Protein AF-A0A967V8P0-F1 (afdb_monomer_lite)

Structure (mmCIF, N/CA/C/O backbone):
data_AF-A0A967V8P0-F1
#
_entry.id   AF-A0A967V8P0-F1
#
loop_
_atom_site.group_PDB
_atom_site.id
_atom_site.type_symbol
_atom_site.label_atom_id
_atom_site.label_alt_id
_atom_site.label_comp_id
_atom_site.label_asym_id
_atom_site.label_entity_id
_atom_site.label_seq_id
_atom_site.pdbx_PDB_ins_code
_atom_site.Cartn_x
_atom_site.Cartn_y
_atom_site.Cartn_z
_atom_site.occupancy
_atom_site.B_iso_or_equiv
_atom_site.auth_seq_id
_atom_site.auth_comp_id
_atom_site.auth_asym_id
_atom_site.auth_atom_id
_atom_site.pdbx_PDB_model_num
ATOM 1 N N . MET A 1 1 ? 15.935 15.261 0.847 1.00 48.81 1 MET A N 1
ATOM 2 C CA . MET A 1 1 ? 15.209 15.070 2.123 1.00 48.81 1 MET A CA 1
ATOM 3 C C . MET A 1 1 ? 13.738 14.941 1.788 1.00 48.81 1 MET A C 1
ATOM 5 O O . MET A 1 1 ? 13.290 15.674 0.919 1.00 48.81 1 MET A O 1
ATOM 9 N N . ILE A 1 2 ? 13.025 14.005 2.412 1.00 66.31 2 ILE A N 1
ATOM 10 C CA . ILE A 1 2 ? 11.579 13.845 2.217 1.00 66.31 2 ILE A CA 1
ATOM 11 C C . ILE A 1 2 ? 10.881 15.014 2.923 1.00 66.31 2 ILE A C 1
ATOM 13 O O . ILE A 1 2 ? 11.098 15.218 4.116 1.00 66.31 2 ILE A O 1
ATOM 17 N N . GLU A 1 3 ? 10.081 15.793 2.197 1.00 78.81 3 GLU A N 1
ATOM 18 C CA . GLU A 1 3 ? 9.314 16.898 2.779 1.00 78.81 3 GLU A CA 1
ATOM 19 C C . GLU A 1 3 ? 8.170 16.350 3.648 1.00 78.81 3 GLU A C 1
ATOM 21 O O . GLU A 1 3 ? 7.406 15.480 3.221 1.00 78.81 3 GLU A O 1
ATOM 26 N N . THR A 1 4 ? 8.046 16.868 4.871 1.00 83.88 4 THR A N 1
ATOM 27 C CA . THR A 1 4 ? 6.947 16.585 5.807 1.00 83.88 4 THR A CA 1
ATOM 28 C C . THR A 1 4 ? 6.175 17.870 6.116 1.00 83.88 4 THR A C 1
ATOM 30 O O . THR A 1 4 ? 6.594 18.970 5.765 1.00 83.88 4 THR A O 1
ATOM 33 N N . GLY A 1 5 ? 4.985 17.755 6.710 1.00 91.19 5 GLY A N 1
ATOM 34 C CA . GLY A 1 5 ? 4.121 18.903 7.019 1.00 91.19 5 GLY A CA 1
ATOM 35 C C . GLY A 1 5 ? 3.312 19.457 5.838 1.00 91.19 5 GLY A C 1
ATOM 36 O O . GLY A 1 5 ? 2.336 20.176 6.060 1.00 91.19 5 GLY A O 1
ATOM 37 N N . TYR A 1 6 ? 3.625 19.064 4.597 1.00 94.25 6 TYR A N 1
ATOM 38 C CA . TYR A 1 6 ? 2.864 19.437 3.394 1.00 94.25 6 TYR A CA 1
ATOM 39 C C . TYR A 1 6 ? 1.353 19.169 3.543 1.00 94.25 6 TYR A C 1
ATOM 41 O O . TYR A 1 6 ? 0.505 19.990 3.182 1.00 94.25 6 TYR A O 1
ATOM 49 N N . TYR A 1 7 ? 1.000 18.020 4.126 1.00 96.31 7 TYR A N 1
ATOM 50 C CA . TYR A 1 7 ? -0.387 17.579 4.260 1.00 96.31 7 TYR A CA 1
ATOM 51 C C . TYR A 1 7 ? -1.163 18.233 5.408 1.00 96.31 7 TYR A C 1
ATOM 53 O O . TYR A 1 7 ? -2.389 18.121 5.422 1.00 96.31 7 TYR A O 1
ATOM 61 N N . THR A 1 8 ? -0.513 18.969 6.315 1.00 95.69 8 THR A N 1
ATOM 62 C CA . THR A 1 8 ? -1.187 19.659 7.430 1.00 95.69 8 THR A CA 1
ATOM 63 C C . THR A 1 8 ? -2.242 20.640 6.920 1.00 95.69 8 THR A C 1
ATOM 65 O O . THR A 1 8 ? -3.368 20.666 7.409 1.00 95.69 8 THR A O 1
ATOM 68 N N . LYS A 1 9 ? -1.941 21.371 5.837 1.00 95.00 9 LYS A N 1
ATOM 69 C CA . LYS A 1 9 ? -2.898 22.287 5.186 1.00 95.00 9 LYS A CA 1
ATOM 70 C C . LYS A 1 9 ? -4.078 21.567 4.519 1.00 95.00 9 LYS A C 1
ATOM 72 O O . LYS A 1 9 ? -5.055 22.203 4.143 1.00 95.00 9 LYS A O 1
ATOM 77 N N . GLN A 1 10 ? -3.987 20.249 4.338 1.00 95.69 10 GLN A N 1
ATOM 78 C CA . GLN A 1 10 ? -5.013 19.409 3.715 1.00 95.69 10 GLN A CA 1
ATOM 79 C C . GLN A 1 10 ? -5.708 18.486 4.725 1.00 95.69 10 GLN A C 1
ATOM 81 O O . GLN A 1 10 ? -6.447 17.589 4.309 1.00 95.69 10 GLN A O 1
ATOM 86 N N . GLN A 1 11 ? -5.492 18.696 6.029 1.00 97.19 11 GLN A N 1
ATOM 87 C CA . GLN A 1 11 ? -5.971 17.813 7.091 1.00 97.19 11 GLN A CA 1
ATOM 88 C C . GLN A 1 11 ? -7.464 17.501 6.963 1.00 97.19 11 GLN A C 1
ATOM 90 O O . GLN A 1 11 ? -7.831 16.330 6.886 1.00 97.19 11 GLN A O 1
ATOM 95 N N . ASP A 1 12 ? -8.323 18.511 6.828 1.00 97.75 12 ASP A N 1
ATOM 96 C CA . ASP A 1 12 ? -9.777 18.310 6.749 1.00 97.75 12 ASP A CA 1
ATOM 97 C C . ASP A 1 12 ? -10.192 17.426 5.569 1.00 97.75 12 ASP A C 1
ATOM 99 O O . ASP A 1 12 ? -11.050 16.542 5.684 1.00 97.75 12 ASP A O 1
ATOM 103 N N . LYS A 1 13 ? -9.541 17.620 4.416 1.00 97.69 13 LYS A N 1
ATOM 104 C CA . LYS A 1 13 ? -9.777 16.819 3.211 1.00 97.69 13 LYS A CA 1
ATOM 105 C C . LYS A 1 13 ? -9.345 15.370 3.427 1.00 97.69 13 LYS A C 1
ATOM 107 O O . LYS A 1 13 ? -10.070 14.453 3.030 1.00 97.69 13 LYS A O 1
ATOM 112 N N . LEU A 1 14 ? -8.185 15.160 4.047 1.00 98.12 14 LEU A N 1
ATOM 113 C CA . LEU A 1 14 ? -7.660 13.830 4.346 1.00 98.12 14 LEU A CA 1
ATOM 114 C C . LEU A 1 14 ? -8.525 13.107 5.381 1.00 98.12 14 LEU A C 1
ATOM 116 O O . LEU A 1 14 ? -8.920 11.970 5.136 1.00 98.12 14 LEU A O 1
ATOM 120 N N . VAL A 1 15 ? -8.913 13.782 6.463 1.00 98.38 15 VAL A N 1
ATOM 121 C CA . VAL A 1 15 ? -9.826 13.267 7.494 1.00 98.38 15 VAL A CA 1
ATOM 122 C C . VAL A 1 15 ? -11.165 12.871 6.880 1.00 98.38 15 VAL A C 1
ATOM 124 O O . VAL A 1 15 ? -11.655 11.768 7.114 1.00 98.38 15 VAL A O 1
ATOM 127 N N . LYS A 1 16 ? -11.754 13.712 6.019 1.00 98.25 16 LYS A N 1
ATOM 128 C CA . LYS A 1 16 ? -13.009 13.381 5.326 1.00 98.25 16 LYS A CA 1
ATOM 129 C C . LYS A 1 16 ? -12.866 12.154 4.424 1.00 98.25 16 LYS A C 1
ATOM 131 O O . LYS A 1 16 ? -13.791 11.344 4.350 1.00 98.25 16 LYS A O 1
ATOM 136 N N . LYS A 1 17 ? -11.731 12.003 3.733 1.00 97.56 17 LYS A N 1
ATOM 137 C CA . LYS A 1 17 ? -11.447 10.810 2.921 1.00 97.56 17 LYS A CA 1
ATOM 138 C C . LYS A 1 17 ? -11.309 9.573 3.807 1.00 97.56 17 LYS A C 1
ATOM 140 O O . LYS A 1 17 ? -11.928 8.558 3.507 1.00 97.56 17 LYS A O 1
ATOM 145 N N . PHE A 1 18 ? -10.581 9.678 4.912 1.00 98.50 18 PHE A N 1
ATOM 146 C CA . PHE A 1 18 ? -10.369 8.560 5.819 1.00 98.50 18 PHE A CA 1
ATOM 147 C C . PHE A 1 18 ? -11.653 8.125 6.538 1.00 98.50 18 PHE A C 1
ATOM 149 O O . PHE A 1 18 ? -11.918 6.932 6.627 1.00 98.50 18 PHE A O 1
ATOM 156 N N . LYS A 1 19 ? -12.541 9.059 6.911 1.00 98.31 19 LYS A N 1
ATOM 157 C CA . LYS A 1 19 ? -13.897 8.735 7.402 1.00 98.31 19 LYS A CA 1
ATOM 158 C C . LYS A 1 19 ? -14.670 7.841 6.426 1.00 98.31 19 LYS A C 1
ATOM 160 O O . LYS A 1 19 ? -15.362 6.921 6.848 1.00 98.31 19 LYS A O 1
ATOM 165 N N . LYS A 1 20 ? -14.543 8.077 5.113 1.00 97.12 20 LYS A N 1
ATOM 166 C CA . LYS A 1 20 ? -15.160 7.208 4.095 1.00 97.12 20 LYS A CA 1
ATOM 167 C C . LYS A 1 20 ? -14.503 5.828 4.048 1.00 97.12 20 LYS A C 1
ATOM 169 O O . LYS A 1 20 ? -15.220 4.846 3.886 1.00 97.12 20 LYS A O 1
ATOM 174 N N . THR A 1 21 ? -13.180 5.751 4.200 1.00 96.25 21 THR A N 1
ATOM 175 C CA . THR A 1 21 ? -12.458 4.474 4.323 1.00 96.25 21 THR A CA 1
ATOM 176 C C . THR A 1 21 ? -12.961 3.688 5.534 1.00 96.25 21 THR A C 1
ATOM 178 O O . THR A 1 21 ? -13.391 2.552 5.371 1.00 96.25 21 THR A O 1
ATOM 181 N N . LEU A 1 22 ? -13.021 4.302 6.720 1.00 97.88 22 LEU A N 1
ATOM 182 C CA . LEU A 1 22 ? -13.518 3.651 7.938 1.00 97.88 22 LEU A CA 1
ATOM 183 C C . LEU A 1 22 ? -14.971 3.185 7.800 1.00 97.88 22 LEU A C 1
ATOM 185 O O . LEU A 1 22 ? -15.292 2.061 8.172 1.00 97.88 22 LEU A O 1
ATOM 189 N N . LYS A 1 23 ? -15.830 3.979 7.148 1.00 96.88 23 LYS A N 1
ATOM 190 C CA . LYS A 1 23 ? -17.206 3.561 6.843 1.00 96.88 23 LYS A CA 1
ATOM 191 C C . LYS A 1 23 ? -17.266 2.301 5.967 1.00 96.88 23 LYS A C 1
ATOM 193 O O . LYS A 1 23 ? -18.194 1.515 6.117 1.00 96.88 23 LYS A O 1
ATOM 198 N N . ARG A 1 24 ? -16.301 2.090 5.059 1.00 94.88 24 ARG A N 1
ATOM 199 C CA . ARG A 1 24 ? -16.194 0.831 4.291 1.00 94.88 24 ARG A CA 1
ATOM 200 C C . ARG A 1 24 ? -15.720 -0.329 5.164 1.00 94.88 24 ARG A C 1
ATOM 202 O O . ARG A 1 24 ? -16.199 -1.438 4.973 1.00 94.88 24 ARG A O 1
ATOM 209 N N . TYR A 1 25 ? -14.807 -0.073 6.099 1.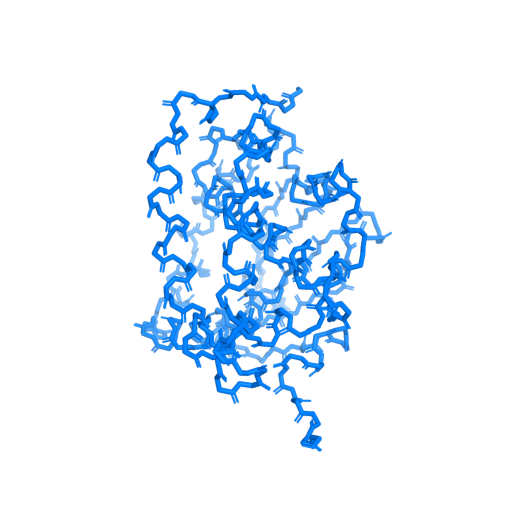00 95.62 25 TYR A N 1
ATOM 210 C CA . TYR A 1 25 ? -14.295 -1.072 7.043 1.00 95.62 25 TYR A CA 1
ATOM 211 C C . TYR A 1 25 ? -15.354 -1.558 8.032 1.00 95.62 25 TYR A C 1
ATOM 213 O O . TYR A 1 25 ? -15.364 -2.737 8.382 1.00 95.62 25 TYR A O 1
ATOM 221 N N . GLN A 1 26 ? -16.246 -0.665 8.458 1.00 95.62 26 GLN A N 1
ATOM 222 C CA . GLN A 1 26 ? -17.149 -0.907 9.576 1.00 95.62 26 GLN A CA 1
ATOM 223 C C . GLN A 1 26 ? -18.004 -2.178 9.436 1.00 95.62 26 GLN A C 1
ATOM 225 O O . GLN A 1 26 ? -17.950 -2.980 10.359 1.00 95.62 26 GLN A O 1
ATOM 230 N N . PRO A 1 27 ? -18.683 -2.472 8.307 1.00 95.88 27 PRO A N 1
ATOM 231 C CA . PRO A 1 27 ? -19.454 -3.712 8.181 1.00 95.88 27 PRO A CA 1
ATOM 232 C C . PRO A 1 27 ? -18.621 -4.988 8.368 1.00 95.88 27 PRO A C 1
ATOM 234 O O . PRO A 1 27 ? -19.095 -5.939 8.980 1.00 95.88 27 PRO A O 1
ATOM 237 N N . ARG A 1 28 ? -17.374 -5.015 7.876 1.00 94.50 28 ARG A N 1
ATOM 238 C CA . ARG A 1 28 ? -16.499 -6.194 8.003 1.00 94.50 28 ARG A CA 1
ATOM 239 C C . ARG A 1 28 ? -15.947 -6.344 9.415 1.00 94.50 28 ARG A C 1
ATOM 241 O O . ARG A 1 28 ? -15.937 -7.448 9.946 1.00 94.50 28 ARG A O 1
ATOM 248 N N . LEU A 1 29 ? -15.549 -5.234 10.036 1.00 96.19 29 LEU A N 1
ATOM 249 C CA . LEU A 1 29 ? -15.133 -5.230 11.437 1.00 96.19 29 LEU A CA 1
ATOM 250 C C . LEU A 1 29 ? -16.285 -5.647 12.359 1.00 96.19 29 LEU A C 1
ATOM 252 O O . LEU A 1 29 ? -16.072 -6.473 13.239 1.00 96.19 29 LEU A O 1
ATOM 256 N N . SER A 1 30 ? -17.498 -5.137 12.127 1.00 97.12 30 SER A N 1
ATOM 257 C CA . SER A 1 30 ? -18.682 -5.498 12.910 1.00 97.12 30 SER A CA 1
ATOM 258 C C . SER A 1 30 ? -19.029 -6.974 12.755 1.00 97.12 30 SER A C 1
ATOM 260 O O . SER A 1 30 ? -19.280 -7.642 13.752 1.00 97.12 30 SER A O 1
ATOM 262 N N . ALA A 1 31 ? -18.998 -7.500 11.527 1.00 95.69 31 ALA A N 1
ATOM 263 C CA . ALA A 1 31 ? -19.283 -8.909 11.271 1.00 95.69 31 ALA A CA 1
ATOM 264 C C . ALA A 1 31 ? -18.276 -9.849 11.954 1.00 95.69 31 ALA A C 1
ATOM 266 O O . ALA A 1 31 ? -18.660 -10.919 12.414 1.00 95.69 31 ALA A O 1
ATOM 267 N N . GLN A 1 32 ? -17.000 -9.459 12.026 1.00 95.00 32 GLN A N 1
ATOM 268 C CA . GLN A 1 32 ? -15.940 -10.318 12.554 1.00 95.00 32 GLN A CA 1
ATOM 269 C C . GLN A 1 32 ? -15.710 -10.162 14.066 1.00 95.00 32 GLN A C 1
ATOM 271 O O . GLN A 1 32 ? -15.333 -11.124 14.732 1.00 95.00 32 GLN A O 1
ATOM 276 N N . TYR A 1 33 ? -15.901 -8.961 14.614 1.00 95.94 33 TYR A N 1
ATOM 277 C CA . TYR A 1 33 ? -15.506 -8.627 15.988 1.00 95.94 33 TYR A CA 1
ATOM 278 C C . TYR A 1 33 ? -16.600 -7.917 16.804 1.00 95.94 33 TYR A C 1
ATOM 280 O O . TYR A 1 33 ? -16.371 -7.593 17.968 1.00 95.94 33 TYR A O 1
ATOM 288 N N . GLY A 1 34 ? -17.779 -7.683 16.225 1.00 97.56 34 GLY A N 1
ATOM 289 C CA . GLY A 1 34 ? -18.899 -6.996 16.868 1.00 97.56 34 GLY A CA 1
ATOM 290 C C . GLY A 1 34 ? -18.904 -5.477 16.660 1.00 97.56 34 GLY A C 1
ATOM 291 O O . GLY A 1 34 ? -17.878 -4.848 16.392 1.00 97.56 34 GLY A O 1
ATOM 292 N N . GLU A 1 35 ? -20.087 -4.874 16.786 1.00 97.81 35 GLU A N 1
ATOM 293 C CA . GLU A 1 35 ? -20.313 -3.449 16.497 1.00 97.81 35 GLU A CA 1
ATOM 294 C C . GLU A 1 35 ? -19.503 -2.521 17.408 1.00 97.81 35 GLU A C 1
ATOM 296 O O . GLU A 1 35 ? -18.808 -1.631 16.917 1.00 97.81 35 GLU A O 1
ATOM 301 N N . THR A 1 36 ? -19.505 -2.776 18.720 1.00 98.12 36 THR A N 1
ATOM 302 C CA . THR A 1 36 ? -18.751 -1.976 19.700 1.00 98.12 36 THR A CA 1
ATOM 303 C C . THR A 1 36 ? -17.254 -1.956 19.394 1.00 98.12 36 THR A C 1
ATOM 305 O O . THR A 1 36 ? -16.597 -0.916 19.497 1.00 98.12 36 THR A O 1
ATOM 308 N N . PHE A 1 37 ? -16.704 -3.102 18.981 1.00 98.00 37 PHE A N 1
ATOM 309 C CA . PHE A 1 37 ? -15.311 -3.194 18.561 1.00 98.00 37 PHE A CA 1
ATOM 310 C C . PHE A 1 37 ? -15.070 -2.350 17.304 1.00 98.00 37 PHE A C 1
ATOM 312 O O . PHE A 1 37 ? -14.155 -1.531 17.280 1.00 98.00 37 PHE A O 1
ATOM 319 N N . ALA A 1 38 ? -15.916 -2.483 16.279 1.00 98.19 38 ALA A N 1
ATOM 320 C CA . ALA A 1 38 ? -15.782 -1.734 15.029 1.00 98.19 38 ALA A CA 1
ATOM 321 C C . ALA A 1 38 ? -15.835 -0.205 15.222 1.00 98.19 38 ALA A C 1
ATOM 323 O O . ALA A 1 38 ? -15.067 0.532 14.591 1.00 98.19 38 ALA A O 1
ATOM 324 N N . GLU A 1 39 ? -16.705 0.280 16.108 1.00 98.12 39 GLU A N 1
ATOM 325 C CA . GLU A 1 39 ? -16.806 1.701 16.465 1.00 98.12 39 GLU A CA 1
ATOM 326 C C . GLU A 1 39 ? -15.563 2.201 17.204 1.00 98.12 39 GLU A C 1
ATOM 328 O O . GLU A 1 39 ? -15.032 3.275 16.894 1.00 98.12 39 GLU A O 1
ATOM 333 N N . THR A 1 40 ? -15.054 1.392 18.133 1.00 98.44 40 THR A N 1
ATOM 334 C CA . THR A 1 40 ? -13.842 1.704 18.895 1.00 98.44 40 THR A CA 1
ATOM 335 C C . THR A 1 40 ? -12.627 1.777 17.972 1.00 98.44 40 THR A C 1
ATOM 337 O O . THR A 1 40 ? -11.893 2.766 18.000 1.00 98.44 40 THR A O 1
ATOM 340 N N . ILE A 1 41 ? -12.458 0.800 17.072 1.00 98.56 41 ILE A N 1
ATOM 341 C CA . ILE A 1 41 ? -11.388 0.816 16.065 1.00 98.56 41 ILE A CA 1
ATOM 342 C C . ILE A 1 41 ? -11.498 2.038 15.156 1.00 98.56 41 ILE A C 1
ATOM 344 O O . ILE A 1 41 ? -10.487 2.673 14.867 1.00 98.56 41 ILE A O 1
ATOM 348 N N . SER A 1 42 ? -12.705 2.407 14.727 1.00 98.38 42 SER A N 1
ATOM 349 C CA . SER A 1 42 ? -12.902 3.586 13.877 1.00 98.38 42 SER A CA 1
ATOM 350 C C . SER A 1 42 ? -12.506 4.883 14.591 1.00 98.38 42 SER A C 1
ATOM 352 O O . SER A 1 42 ? -11.879 5.758 13.989 1.00 98.38 42 SER A O 1
ATOM 354 N N . THR A 1 43 ? -12.835 4.998 15.878 1.00 98.56 43 THR A N 1
ATOM 355 C CA . THR A 1 43 ? -12.496 6.162 16.708 1.00 98.56 43 THR A CA 1
ATOM 356 C C . THR A 1 43 ? -10.988 6.266 16.929 1.00 98.56 43 THR A C 1
ATOM 358 O O . THR A 1 43 ? -10.391 7.300 16.625 1.00 98.56 43 THR A O 1
ATOM 361 N N . ASP A 1 44 ? -10.356 5.178 17.371 1.00 98.69 44 ASP A N 1
ATOM 362 C CA . ASP A 1 44 ? -8.914 5.134 17.623 1.00 98.69 44 ASP A CA 1
ATOM 363 C C . ASP A 1 44 ? -8.107 5.353 16.338 1.00 98.69 44 ASP A C 1
ATOM 365 O O . ASP A 1 44 ? -7.162 6.144 16.315 1.00 98.69 44 ASP A O 1
ATOM 369 N N . ALA A 1 45 ? -8.504 4.716 15.233 1.00 98.75 45 ALA A N 1
ATOM 370 C CA . ALA A 1 45 ? -7.829 4.890 13.954 1.00 98.75 45 ALA A CA 1
ATOM 371 C C . ALA A 1 45 ? -7.915 6.346 13.479 1.00 98.75 45 ALA A C 1
ATOM 373 O O . ALA A 1 45 ? -6.939 6.876 12.953 1.00 98.75 45 ALA A O 1
ATOM 374 N N . MET A 1 46 ? -9.052 7.025 13.678 1.00 98.75 46 MET A N 1
ATOM 375 C CA . MET A 1 46 ? -9.188 8.445 13.338 1.00 98.75 46 MET A CA 1
ATOM 376 C C . MET A 1 46 ? -8.202 9.319 14.118 1.00 98.75 46 MET A C 1
ATOM 378 O O . MET A 1 46 ? -7.554 10.174 13.512 1.00 98.75 46 MET A O 1
ATOM 382 N N . ALA A 1 47 ? -8.059 9.088 15.426 1.00 98.62 47 ALA A N 1
ATOM 383 C CA . ALA A 1 47 ? -7.102 9.814 16.257 1.00 98.62 47 ALA A CA 1
ATOM 384 C C . ALA A 1 47 ? -5.662 9.596 15.764 1.00 98.62 47 ALA A C 1
ATOM 386 O O . ALA A 1 47 ? -4.968 10.564 15.447 1.00 98.62 47 ALA A O 1
ATOM 387 N N . TYR A 1 48 ? -5.258 8.336 15.560 1.00 98.69 48 TYR A N 1
ATOM 388 C CA . TYR A 1 48 ? -3.931 8.016 15.029 1.00 98.69 48 TYR A CA 1
ATOM 389 C C . TYR A 1 48 ? -3.680 8.623 13.648 1.00 98.69 48 TYR A C 1
ATOM 391 O O . TYR A 1 48 ? -2.577 9.086 13.365 1.00 98.69 48 TYR A O 1
ATOM 399 N N . PHE A 1 49 ? -4.684 8.651 12.771 1.00 98.75 49 PHE A N 1
ATOM 400 C CA . PHE A 1 49 ? -4.524 9.246 11.449 1.00 98.75 49 PHE A CA 1
ATOM 401 C C . PHE A 1 49 ? -4.285 10.756 11.523 1.00 98.75 49 PHE A C 1
ATOM 403 O O . PHE A 1 49 ? -3.418 11.260 10.813 1.00 98.75 49 PHE A O 1
ATOM 410 N N . ILE A 1 50 ? -4.994 11.474 12.400 1.00 98.56 50 ILE A N 1
ATOM 411 C CA . ILE A 1 50 ? -4.775 12.913 12.615 1.00 98.56 50 ILE A CA 1
ATOM 412 C C . ILE A 1 50 ? -3.347 13.172 13.108 1.00 98.56 50 ILE A C 1
ATOM 414 O O . ILE A 1 50 ? -2.666 14.045 12.573 1.00 98.56 50 ILE A O 1
ATOM 418 N N . GLU A 1 51 ? -2.858 12.370 14.055 1.00 98.00 51 GLU A N 1
ATOM 419 C CA . GLU A 1 51 ? -1.484 12.467 14.562 1.00 98.00 51 GLU A CA 1
ATOM 420 C C . GLU A 1 51 ? -0.418 12.177 13.498 1.00 98.00 51 GLU A C 1
ATOM 422 O O . GLU A 1 51 ? 0.694 12.702 13.582 1.00 98.00 51 GLU A O 1
ATOM 427 N N . LEU A 1 52 ? -0.730 11.326 12.515 1.00 98.06 52 LEU A N 1
ATOM 428 C CA . LEU A 1 52 ? 0.180 10.968 11.427 1.00 98.06 52 LEU A CA 1
ATOM 429 C C . LEU A 1 52 ? 0.316 12.077 10.384 1.00 98.06 52 LEU A C 1
ATOM 431 O O . LEU A 1 52 ? 1.401 12.220 9.827 1.00 98.06 52 LEU A O 1
ATOM 435 N N . ILE A 1 53 ? -0.741 12.858 10.114 1.00 98.19 53 ILE A N 1
ATOM 436 C CA . ILE A 1 53 ? -0.799 13.828 8.999 1.00 98.19 53 ILE A CA 1
ATOM 437 C C . ILE A 1 53 ? 0.446 14.727 8.891 1.00 98.19 53 ILE A C 1
ATOM 439 O O . ILE A 1 53 ? 0.989 14.820 7.786 1.00 98.19 53 ILE A O 1
ATOM 443 N N . PRO A 1 54 ? 0.957 15.342 9.978 1.00 96.94 54 PRO A N 1
ATOM 444 C CA . PRO A 1 54 ? 2.148 16.188 9.900 1.00 96.94 54 PRO A CA 1
ATOM 445 C C . PRO A 1 54 ? 3.420 15.440 9.474 1.00 96.94 54 PRO A C 1
ATOM 447 O O . PRO A 1 54 ? 4.333 16.054 8.928 1.00 96.94 54 PRO A O 1
ATOM 450 N N . ARG A 1 55 ? 3.489 14.124 9.704 1.00 96.50 55 ARG A N 1
ATOM 451 C CA . ARG A 1 55 ? 4.655 13.274 9.413 1.00 96.50 55 ARG A CA 1
ATOM 452 C C . ARG A 1 55 ? 4.540 12.497 8.104 1.00 96.50 55 ARG A C 1
ATOM 454 O O . ARG A 1 55 ? 5.501 11.836 7.728 1.00 96.50 55 ARG A O 1
ATOM 461 N N . ILE A 1 56 ? 3.406 12.570 7.400 1.00 97.38 56 ILE A N 1
ATOM 462 C CA . ILE A 1 56 ? 3.229 11.877 6.118 1.00 97.38 56 ILE A CA 1
ATOM 463 C C . ILE A 1 56 ? 4.228 12.440 5.084 1.00 97.38 56 ILE A C 1
ATOM 465 O O . ILE A 1 56 ? 4.161 13.635 4.779 1.00 97.38 56 ILE A O 1
ATOM 469 N N . PRO A 1 57 ? 5.091 11.592 4.493 1.00 95.94 57 PRO A N 1
ATOM 470 C CA . PRO A 1 57 ? 5.983 11.955 3.395 1.00 95.94 57 PRO A CA 1
ATOM 471 C C . PRO A 1 57 ? 5.262 12.531 2.182 1.00 95.94 57 PRO A C 1
ATOM 473 O O . PRO A 1 57 ? 4.290 11.950 1.688 1.00 95.94 57 PRO A O 1
ATOM 476 N N . TYR A 1 58 ? 5.779 13.627 1.638 1.00 94.81 58 TYR A N 1
ATOM 477 C CA . TYR A 1 58 ? 5.322 14.164 0.365 1.00 94.81 58 TYR A CA 1
ATOM 478 C C . TYR A 1 58 ? 6.261 13.799 -0.793 1.00 94.81 58 TYR A C 1
ATOM 480 O O . TYR A 1 58 ? 7.481 13.814 -0.656 1.00 94.81 58 TYR A O 1
ATOM 488 N N . TYR A 1 59 ? 5.647 13.480 -1.937 1.00 93.19 59 TYR A N 1
ATOM 489 C CA . TYR A 1 59 ? 6.311 13.186 -3.205 1.00 93.19 59 TYR A CA 1
ATOM 490 C C . TYR A 1 59 ? 5.654 14.013 -4.317 1.00 93.19 59 TYR A C 1
ATOM 492 O O . TYR A 1 59 ? 4.434 13.973 -4.527 1.00 93.19 59 TYR A O 1
ATOM 500 N N . GLU A 1 60 ? 6.464 14.746 -5.067 1.00 92.12 60 GLU A N 1
ATOM 501 C CA . GLU A 1 60 ? 6.043 15.482 -6.260 1.00 92.12 60 GLU A CA 1
ATOM 502 C C . GLU A 1 60 ? 5.672 14.524 -7.407 1.00 92.12 60 GLU A C 1
ATOM 504 O O . GLU A 1 60 ? 4.858 14.843 -8.289 1.00 92.12 60 GLU A O 1
ATOM 509 N N . THR A 1 61 ? 6.207 13.305 -7.391 1.00 93.19 61 THR A N 1
ATOM 510 C CA . THR A 1 61 ? 5.883 12.262 -8.358 1.00 93.19 61 THR A CA 1
ATOM 511 C C . THR A 1 61 ? 4.512 11.650 -8.058 1.00 93.19 61 THR A C 1
ATOM 513 O O . THR A 1 61 ? 4.259 11.049 -7.012 1.00 93.19 61 THR A O 1
ATOM 516 N N . ALA A 1 62 ? 3.593 11.794 -9.018 1.00 90.62 62 ALA A N 1
ATOM 517 C CA . ALA A 1 62 ? 2.167 11.549 -8.815 1.00 90.62 62 ALA A CA 1
ATOM 518 C C . ALA A 1 62 ? 1.802 10.111 -8.421 1.00 90.62 62 ALA A C 1
ATOM 520 O O . ALA A 1 62 ? 0.817 9.934 -7.707 1.00 90.62 62 ALA A O 1
ATOM 521 N N . ILE A 1 63 ? 2.574 9.108 -8.854 1.00 90.69 63 ILE A N 1
ATOM 522 C CA . ILE A 1 63 ? 2.294 7.697 -8.558 1.00 90.69 63 ILE A CA 1
ATOM 523 C C . ILE A 1 63 ? 2.558 7.336 -7.086 1.00 90.69 63 ILE A C 1
ATOM 525 O O . ILE A 1 63 ? 1.861 6.485 -6.542 1.00 90.69 63 ILE A O 1
ATOM 529 N N . TYR A 1 64 ? 3.481 8.024 -6.399 1.00 93.12 64 TYR A N 1
ATOM 530 C CA . TYR A 1 64 ? 3.838 7.701 -5.009 1.00 93.12 64 TYR A CA 1
ATOM 531 C C . TYR A 1 64 ? 2.919 8.352 -3.973 1.00 93.12 64 TYR A C 1
ATOM 533 O O . TYR A 1 64 ? 2.674 7.768 -2.918 1.00 93.12 64 TYR A O 1
ATOM 541 N N . ARG A 1 65 ? 2.333 9.522 -4.269 1.00 93.50 65 ARG A N 1
ATOM 542 C CA . ARG A 1 65 ? 1.370 10.185 -3.365 1.00 93.50 65 ARG A CA 1
ATOM 543 C C . ARG A 1 65 ? 0.213 9.285 -2.915 1.00 93.50 65 ARG A C 1
ATOM 545 O O . ARG A 1 65 ? -0.017 9.196 -1.709 1.00 93.50 65 ARG A O 1
ATOM 552 N N . PRO A 1 66 ? -0.548 8.629 -3.816 1.00 94.44 66 PRO A N 1
ATOM 553 C CA . PRO A 1 66 ? -1.637 7.757 -3.394 1.00 94.44 66 PRO A CA 1
ATOM 554 C C . PRO A 1 66 ? -1.137 6.540 -2.609 1.00 94.44 66 PRO A C 1
ATOM 556 O O . PRO A 1 66 ? -1.836 6.130 -1.686 1.00 94.44 66 PRO A O 1
ATOM 559 N N . ILE A 1 67 ? 0.058 6.014 -2.915 1.00 94.94 67 ILE A N 1
ATOM 560 C CA . ILE A 1 67 ? 0.676 4.903 -2.175 1.00 94.94 67 ILE A CA 1
ATOM 561 C C . ILE A 1 67 ? 0.924 5.327 -0.726 1.00 94.94 67 ILE A C 1
ATOM 563 O O . ILE A 1 67 ? 0.442 4.673 0.197 1.00 94.94 67 ILE A O 1
ATOM 567 N N . ILE A 1 68 ? 1.600 6.454 -0.504 1.00 96.44 68 ILE A N 1
ATOM 568 C CA . ILE A 1 68 ? 1.901 6.938 0.847 1.00 96.44 68 ILE A CA 1
ATOM 569 C C . ILE A 1 68 ? 0.627 7.287 1.624 1.00 96.44 68 ILE A C 1
ATOM 571 O O . ILE A 1 68 ? 0.480 6.880 2.774 1.00 96.44 68 ILE A O 1
ATOM 575 N N . LEU A 1 69 ? -0.333 7.978 1.002 1.00 97.06 69 LEU A N 1
ATOM 576 C CA . LEU A 1 69 ? -1.585 8.355 1.667 1.00 97.06 69 LEU A CA 1
ATOM 577 C C . LEU A 1 69 ? -2.457 7.151 2.036 1.00 97.06 69 LEU A C 1
ATOM 579 O O . LEU A 1 69 ? -3.139 7.187 3.060 1.00 97.06 69 LEU A O 1
ATOM 583 N N . LEU A 1 70 ? -2.469 6.105 1.207 1.00 96.50 70 LEU A N 1
ATOM 584 C CA . LEU A 1 70 ? -3.127 4.841 1.530 1.00 96.50 70 LEU A CA 1
ATOM 585 C C . LEU A 1 70 ? -2.442 4.173 2.725 1.00 96.50 70 LEU A C 1
ATOM 587 O O . LEU A 1 70 ? -3.111 3.785 3.678 1.00 96.50 70 LEU A O 1
ATOM 591 N N . ASN A 1 71 ? -1.113 4.074 2.697 1.00 97.50 71 ASN A N 1
ATOM 592 C CA . ASN A 1 71 ? -0.370 3.418 3.765 1.00 97.50 71 ASN A CA 1
ATOM 593 C C . ASN A 1 71 ? -0.458 4.204 5.085 1.00 97.50 71 ASN A C 1
ATOM 595 O O . ASN A 1 71 ? -0.580 3.583 6.128 1.00 97.50 71 ASN A O 1
ATOM 599 N N . ALA A 1 72 ? -0.538 5.539 5.072 1.00 98.12 72 ALA A N 1
ATOM 600 C CA . ALA A 1 72 ? -0.815 6.329 6.279 1.00 98.12 72 ALA A CA 1
ATOM 601 C C . ALA A 1 72 ? -2.164 5.963 6.934 1.00 98.12 72 ALA A C 1
ATOM 603 O O . ALA A 1 72 ? -2.263 5.869 8.157 1.00 98.12 72 ALA A O 1
ATOM 604 N N . GLN A 1 73 ? -3.201 5.706 6.128 1.00 98.19 73 GLN A N 1
ATOM 605 C CA . GLN A 1 73 ? -4.497 5.228 6.630 1.00 98.19 73 GLN A CA 1
ATOM 606 C C . GLN A 1 73 ? -4.382 3.815 7.208 1.00 98.19 73 GLN A C 1
ATOM 608 O O . GLN A 1 73 ? -4.926 3.541 8.275 1.00 98.19 73 GLN A O 1
ATOM 613 N N . LEU A 1 74 ? -3.649 2.928 6.531 1.00 97.81 74 LEU A N 1
ATOM 614 C CA . LEU A 1 74 ? -3.423 1.566 7.009 1.00 97.81 74 LEU A CA 1
ATOM 615 C C . LEU A 1 74 ? -2.610 1.531 8.301 1.00 97.81 74 LEU A C 1
ATOM 617 O O . LEU A 1 74 ? -2.982 0.798 9.207 1.00 97.81 74 LEU A O 1
ATOM 621 N N . ILE A 1 75 ? -1.576 2.363 8.445 1.00 98.44 75 ILE A N 1
ATOM 622 C CA . ILE A 1 75 ? -0.823 2.505 9.699 1.00 98.44 75 ILE A CA 1
ATOM 623 C C . ILE A 1 75 ? -1.772 2.879 10.842 1.00 98.44 75 ILE A C 1
ATOM 625 O O . ILE A 1 75 ? -1.707 2.271 11.907 1.00 98.44 75 ILE A O 1
ATOM 629 N N . ALA A 1 76 ? -2.683 3.831 10.624 1.00 98.69 76 ALA A N 1
ATOM 630 C CA . ALA A 1 76 ? -3.651 4.238 11.639 1.00 98.69 76 ALA A CA 1
ATOM 631 C C . ALA A 1 76 ? -4.603 3.096 12.043 1.00 98.69 76 ALA A C 1
ATOM 633 O O . ALA A 1 76 ? -4.838 2.877 13.232 1.00 98.69 76 ALA A O 1
ATOM 634 N N . ILE A 1 77 ? -5.104 2.331 11.065 1.00 98.50 77 ILE A N 1
ATOM 635 C CA . ILE A 1 77 ? -5.963 1.162 11.313 1.00 98.50 77 ILE A CA 1
ATOM 636 C C . ILE A 1 77 ? -5.187 0.062 12.044 1.00 98.50 77 ILE A C 1
ATOM 638 O O . ILE A 1 77 ? -5.704 -0.506 13.000 1.00 98.50 77 ILE A O 1
ATOM 642 N N . VAL A 1 78 ? -3.942 -0.216 11.647 1.00 98.19 78 VAL A N 1
ATOM 643 C CA . VAL A 1 78 ? -3.086 -1.201 12.320 1.00 98.19 78 VAL A CA 1
ATOM 644 C C . VAL A 1 78 ? -2.801 -0.785 13.760 1.00 98.19 78 VAL A C 1
ATOM 646 O O . VAL A 1 78 ? -2.947 -1.613 14.653 1.00 98.19 78 VAL A O 1
ATOM 649 N N . LYS A 1 79 ? -2.450 0.481 14.019 1.00 98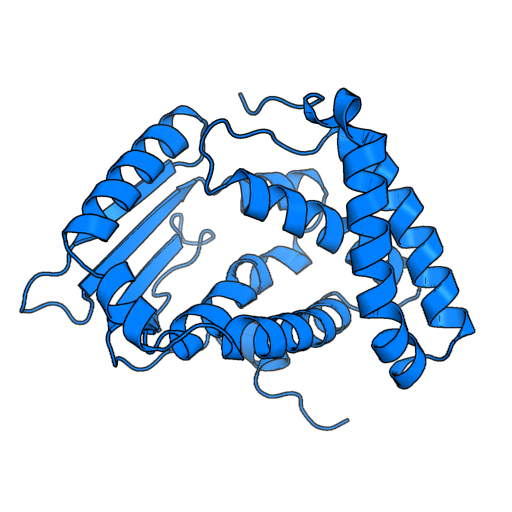.50 79 LYS A N 1
ATOM 650 C CA . LYS A 1 79 ? -2.230 0.980 15.388 1.00 98.50 79 LYS A CA 1
ATOM 651 C C . LYS A 1 79 ? -3.483 0.802 16.255 1.00 98.50 79 LYS A C 1
ATOM 653 O O . LYS A 1 79 ? -3.375 0.293 17.368 1.00 98.50 79 LYS A O 1
ATOM 658 N N . ALA A 1 80 ? -4.664 1.128 15.725 1.00 98.56 80 ALA A N 1
ATOM 659 C CA . ALA A 1 80 ? -5.932 0.905 16.418 1.00 98.56 80 ALA A CA 1
ATOM 660 C C . ALA A 1 80 ? -6.191 -0.585 16.688 1.00 98.56 80 ALA A C 1
ATOM 662 O O . ALA A 1 80 ? -6.443 -0.975 17.819 1.00 98.56 80 ALA A O 1
ATOM 663 N N . MET A 1 81 ? -6.065 -1.441 15.677 1.00 98.25 81 MET A N 1
ATOM 664 C CA . MET A 1 81 ? -6.299 -2.882 15.805 1.00 98.25 81 MET A CA 1
ATOM 665 C C . MET A 1 81 ? -5.333 -3.538 16.806 1.00 98.25 81 MET A C 1
ATOM 667 O O . MET A 1 81 ? -5.770 -4.292 17.677 1.00 98.25 81 MET A O 1
ATOM 671 N N . LYS A 1 82 ? -4.043 -3.181 16.769 1.00 97.94 82 LYS A N 1
ATOM 672 C CA . LYS A 1 82 ? -3.029 -3.673 17.718 1.00 97.94 82 LYS A CA 1
ATOM 673 C C . LYS A 1 82 ? -3.299 -3.238 19.155 1.00 97.94 82 LYS A C 1
ATOM 675 O O . LYS A 1 82 ? -3.125 -4.046 20.064 1.00 97.94 82 LYS A O 1
ATOM 680 N N . LYS A 1 83 ? -3.770 -2.003 19.370 1.00 98.19 83 LYS A N 1
ATOM 681 C CA . LYS A 1 83 ? -4.177 -1.514 20.700 1.00 98.19 83 LYS A CA 1
ATOM 682 C C . LYS A 1 83 ? -5.242 -2.412 21.346 1.00 98.19 83 LYS A C 1
ATOM 684 O O . LYS A 1 83 ? -5.260 -2.536 22.565 1.00 98.19 83 LYS A O 1
ATOM 689 N N . HIS A 1 84 ? -6.069 -3.082 20.540 1.00 97.88 84 HIS A N 1
ATOM 690 C CA . HIS A 1 84 ? -7.124 -3.997 20.995 1.00 97.88 84 HIS A CA 1
ATOM 691 C C . HIS A 1 84 ? -6.800 -5.478 20.744 1.00 97.88 84 HIS A C 1
ATOM 693 O O . HIS A 1 84 ? -7.696 -6.301 20.553 1.00 97.88 84 HIS A O 1
ATOM 699 N N . GLY A 1 85 ? -5.510 -5.828 20.735 1.00 97.31 85 GLY A N 1
ATOM 700 C CA . GLY A 1 85 ? -5.046 -7.218 20.724 1.00 97.31 85 GLY A CA 1
ATOM 701 C C . GLY A 1 85 ? -5.172 -7.940 19.381 1.00 97.31 85 GLY A C 1
ATOM 702 O O . GLY A 1 85 ? -5.097 -9.167 19.351 1.00 97.31 85 GLY A O 1
ATOM 703 N N . LYS A 1 86 ? -5.377 -7.215 18.275 1.00 97.06 86 LYS A N 1
ATOM 704 C CA . LYS A 1 86 ? -5.370 -7.786 16.918 1.00 97.06 86 LYS A CA 1
ATOM 705 C C . LYS A 1 86 ? -3.998 -7.686 16.273 1.00 97.06 86 LYS A C 1
ATOM 707 O O . LYS A 1 86 ? -3.146 -6.901 16.692 1.00 97.06 86 LYS A O 1
ATOM 712 N N . THR A 1 87 ? -3.788 -8.486 15.239 1.00 95.31 87 THR A N 1
ATOM 713 C CA . THR A 1 87 ? -2.509 -8.547 14.534 1.00 95.31 87 THR A CA 1
ATOM 714 C C . THR A 1 87 ? -2.507 -7.662 13.291 1.00 95.31 87 THR A C 1
ATOM 716 O O . THR A 1 87 ? -3.525 -7.102 12.877 1.00 95.31 87 THR A O 1
ATOM 719 N N . VAL A 1 88 ? -1.335 -7.518 12.677 1.00 95.00 88 VAL A N 1
ATOM 720 C CA . VAL A 1 88 ? -1.202 -6.830 11.390 1.00 95.00 88 VAL A CA 1
ATOM 721 C C . VAL A 1 88 ? -1.914 -7.628 10.292 1.00 95.00 88 VAL A C 1
ATOM 723 O O . VAL A 1 88 ? -2.610 -7.058 9.454 1.00 95.00 88 VAL A O 1
ATOM 726 N N . GLU A 1 89 ? -1.809 -8.953 10.351 1.00 94.06 89 GLU A N 1
ATOM 727 C CA . GLU A 1 89 ? -2.455 -9.927 9.474 1.00 94.06 89 GLU A CA 1
ATOM 728 C C . GLU A 1 89 ? -3.971 -9.723 9.410 1.00 94.06 89 GLU A C 1
ATOM 730 O O . GLU A 1 89 ? -4.542 -9.735 8.318 1.00 94.06 89 GLU A O 1
ATOM 735 N N . ASP A 1 90 ? -4.617 -9.490 10.557 1.00 94.06 90 ASP A N 1
ATOM 736 C CA . ASP A 1 90 ? -6.058 -9.227 10.628 1.00 94.06 90 ASP A CA 1
ATOM 737 C C . ASP A 1 90 ? -6.449 -8.017 9.766 1.00 94.06 90 ASP A C 1
ATOM 739 O O . ASP A 1 90 ? -7.428 -8.056 9.017 1.00 94.06 90 ASP A O 1
ATOM 743 N N . VAL A 1 91 ? -5.642 -6.952 9.799 1.00 95.12 91 VAL A N 1
ATOM 744 C CA . VAL A 1 91 ? -5.889 -5.742 9.002 1.00 95.12 91 VAL A CA 1
ATOM 745 C C . VAL A 1 91 ? -5.721 -6.007 7.514 1.00 95.12 91 VAL A C 1
ATOM 747 O O . VAL A 1 91 ? -6.553 -5.569 6.713 1.00 95.12 91 VAL A O 1
ATOM 750 N N . PHE A 1 92 ? -4.665 -6.720 7.125 1.00 94.44 92 PHE A N 1
ATOM 751 C CA . PHE A 1 92 ? -4.398 -6.982 5.713 1.00 94.44 92 PHE A CA 1
ATOM 752 C C . PHE A 1 92 ? -5.352 -7.986 5.088 1.00 94.44 92 PHE A C 1
ATOM 754 O O . PHE A 1 92 ? -5.646 -7.841 3.905 1.00 94.44 92 PHE A O 1
ATOM 761 N N . ARG A 1 93 ? -5.900 -8.937 5.851 1.00 92.31 93 ARG A N 1
ATOM 762 C CA . ARG A 1 93 ? -6.997 -9.794 5.374 1.00 92.31 93 ARG A CA 1
ATOM 763 C C . ARG A 1 93 ? -8.210 -8.951 4.986 1.00 92.31 93 ARG A C 1
ATOM 765 O O . ARG A 1 93 ? -8.659 -9.007 3.842 1.00 92.31 93 ARG A O 1
ATOM 772 N N . ILE A 1 94 ? -8.650 -8.070 5.886 1.00 93.44 94 ILE A N 1
ATOM 773 C CA . ILE A 1 94 ? -9.772 -7.157 5.622 1.00 93.44 94 ILE A CA 1
ATOM 774 C C . ILE A 1 94 ? -9.459 -6.229 4.436 1.00 93.44 94 ILE A C 1
ATOM 776 O O . ILE A 1 94 ? -10.308 -6.018 3.566 1.00 93.44 94 ILE A O 1
ATOM 780 N N . GLN A 1 95 ? -8.245 -5.671 4.373 1.00 94.62 95 GLN A N 1
ATOM 781 C CA . GLN A 1 95 ? -7.848 -4.766 3.292 1.00 94.62 95 GLN A CA 1
ATOM 782 C C . GLN A 1 95 ? -7.758 -5.480 1.937 1.00 94.62 95 GLN A C 1
ATOM 784 O O . GLN A 1 95 ? -8.178 -4.925 0.916 1.00 94.62 95 GLN A O 1
ATOM 789 N N . ALA A 1 96 ? -7.237 -6.704 1.910 1.00 93.38 96 ALA A N 1
ATOM 790 C CA . ALA A 1 96 ? -7.125 -7.495 0.695 1.00 93.38 96 ALA A CA 1
ATOM 791 C C . ALA A 1 96 ? -8.492 -7.777 0.084 1.00 93.38 96 ALA A C 1
ATOM 793 O O . ALA A 1 96 ? -8.642 -7.677 -1.128 1.00 93.38 96 ALA A O 1
ATOM 794 N N . ASP A 1 97 ? -9.514 -8.024 0.898 1.00 91.06 97 ASP A N 1
ATOM 795 C CA . ASP A 1 97 ? -10.868 -8.221 0.391 1.00 91.06 97 ASP A CA 1
ATOM 796 C C . ASP A 1 97 ? -11.441 -6.949 -0.252 1.00 91.06 97 ASP A C 1
ATOM 798 O O . ASP A 1 97 ? -12.191 -7.028 -1.223 1.00 91.06 97 ASP A O 1
ATOM 802 N N . PHE A 1 98 ? -11.073 -5.749 0.222 1.00 92.75 98 PHE A N 1
ATOM 803 C CA . PHE A 1 98 ? -11.487 -4.504 -0.447 1.00 92.75 98 PHE A CA 1
ATOM 804 C C . PHE A 1 98 ? -10.766 -4.343 -1.784 1.00 92.75 98 PHE A C 1
ATOM 806 O O . PHE A 1 98 ? -11.374 -3.931 -2.768 1.00 92.75 98 PHE A O 1
ATOM 813 N N . PHE A 1 99 ? -9.483 -4.697 -1.839 1.00 93.62 99 PHE A N 1
ATOM 814 C CA . PHE A 1 99 ? -8.702 -4.629 -3.072 1.00 93.62 99 PHE A CA 1
ATOM 815 C C . PHE A 1 99 ? -9.129 -5.675 -4.090 1.00 93.62 99 PHE A C 1
ATOM 817 O O . PHE A 1 99 ? -9.232 -5.348 -5.266 1.00 93.62 99 PHE A O 1
ATOM 824 N N . LYS A 1 100 ? -9.478 -6.893 -3.666 1.00 92.38 100 LYS A N 1
ATOM 825 C CA . LYS A 1 100 ? -10.068 -7.909 -4.547 1.00 92.38 100 LYS A CA 1
ATOM 826 C C . LYS A 1 100 ? -11.359 -7.379 -5.178 1.00 92.38 100 LYS A C 1
ATOM 828 O O . LYS A 1 100 ? -11.526 -7.481 -6.388 1.00 92.38 100 LYS A O 1
ATOM 833 N N . GLU A 1 101 ? -12.252 -6.771 -4.397 1.00 92.44 101 GLU A N 1
ATOM 834 C CA . GLU A 1 101 ? -13.485 -6.160 -4.918 1.00 92.44 101 GLU A CA 1
ATOM 835 C C . GLU A 1 101 ? -13.227 -4.981 -5.865 1.00 92.44 101 GLU A C 1
ATOM 837 O O . GLU A 1 101 ? -13.879 -4.865 -6.904 1.00 92.44 101 GLU A O 1
ATOM 842 N N . ASP A 1 102 ? -12.299 -4.092 -5.511 1.00 93.44 102 ASP A N 1
ATOM 843 C CA . ASP A 1 102 ? -12.026 -2.888 -6.293 1.00 93.44 102 ASP A CA 1
ATOM 844 C C . ASP A 1 102 ? -11.265 -3.206 -7.585 1.00 93.44 102 ASP A C 1
ATOM 846 O O . ASP A 1 102 ? -11.616 -2.684 -8.644 1.00 93.44 102 ASP A O 1
ATOM 850 N N . TYR A 1 103 ? -10.290 -4.114 -7.542 1.00 94.62 103 TYR A N 1
ATOM 851 C CA . TYR A 1 103 ? -9.482 -4.479 -8.704 1.00 94.62 103 TYR A CA 1
ATOM 852 C C . TYR A 1 103 ? -10.183 -5.428 -9.670 1.00 94.62 103 TYR A C 1
ATOM 854 O O . TYR A 1 103 ? -9.905 -5.357 -10.863 1.00 94.62 103 TYR A O 1
ATOM 862 N N . ARG A 1 104 ? -11.175 -6.215 -9.230 1.00 92.75 104 ARG A N 1
ATOM 863 C CA . ARG A 1 104 ? -12.054 -6.978 -10.144 1.00 92.75 104 ARG A CA 1
ATOM 864 C C . ARG A 1 104 ? -12.781 -6.100 -11.167 1.00 92.75 104 ARG A C 1
ATOM 866 O O . ARG A 1 104 ? -13.224 -6.602 -12.193 1.00 92.75 104 ARG A O 1
ATOM 873 N N . LYS A 1 105 ? -12.912 -4.799 -10.895 1.00 94.19 105 LYS A N 1
ATOM 874 C CA . LYS A 1 105 ? -13.534 -3.825 -11.803 1.00 94.19 105 LYS A CA 1
ATOM 875 C C . LYS A 1 105 ? -12.572 -3.349 -12.898 1.00 94.19 105 LYS A C 1
ATOM 877 O O . LYS A 1 105 ? -13.011 -2.678 -13.829 1.00 94.19 105 LYS A O 1
ATOM 882 N N . ILE A 1 106 ? -11.275 -3.651 -12.792 1.00 92.25 106 ILE A N 1
ATOM 883 C CA . ILE A 1 106 ? -10.272 -3.267 -13.787 1.00 92.25 106 ILE A CA 1
ATOM 884 C C . ILE A 1 106 ? -10.335 -4.257 -14.959 1.00 92.25 106 ILE A C 1
ATOM 886 O O . ILE A 1 106 ? -10.168 -5.458 -14.752 1.00 92.25 106 ILE A O 1
ATOM 890 N N . PRO A 1 107 ? -10.532 -3.794 -16.206 1.00 92.38 107 PRO A N 1
ATOM 891 C CA . PRO A 1 107 ? -10.530 -4.684 -17.360 1.00 92.38 107 PRO A CA 1
ATOM 892 C C . PRO A 1 107 ? -9.159 -5.336 -17.576 1.00 92.38 107 PRO A C 1
ATOM 894 O O . PRO A 1 107 ? -8.148 -4.644 -17.684 1.00 92.38 107 PRO A O 1
ATOM 897 N N . GLY A 1 108 ? -9.119 -6.656 -17.775 1.00 90.12 108 GLY A N 1
ATOM 898 C CA . GLY A 1 108 ? -7.871 -7.400 -18.003 1.00 90.12 108 GLY A CA 1
ATOM 899 C C . GLY A 1 108 ? -7.084 -7.005 -19.267 1.00 90.12 108 GLY A C 1
ATOM 900 O O . GLY A 1 108 ? -5.927 -7.387 -19.430 1.00 90.12 108 GLY A O 1
ATOM 901 N N . VAL A 1 109 ? -7.675 -6.230 -20.184 1.00 92.00 109 VAL A N 1
ATOM 902 C CA . VAL A 1 109 ? -6.952 -5.631 -21.326 1.00 92.00 109 VAL A CA 1
ATOM 903 C C . VAL A 1 109 ? -5.981 -4.531 -20.881 1.00 92.00 109 VAL A C 1
ATOM 905 O O . VAL A 1 109 ? -4.973 -4.295 -21.551 1.00 92.00 109 VAL A O 1
ATOM 908 N N . MET A 1 110 ? -6.225 -3.912 -19.720 1.00 93.69 110 MET A N 1
ATOM 909 C CA . MET A 1 110 ? -5.350 -2.882 -19.162 1.00 93.69 110 MET A CA 1
ATOM 910 C C . MET A 1 110 ? -3.945 -3.408 -18.878 1.00 93.69 110 MET A C 1
ATOM 912 O O . MET A 1 110 ? -2.993 -2.642 -19.004 1.00 93.69 110 MET A O 1
ATOM 916 N N . GLY A 1 111 ? -3.774 -4.706 -18.603 1.00 93.88 111 GLY A N 1
ATOM 917 C CA . GLY A 1 111 ? -2.441 -5.276 -18.409 1.00 93.88 111 GLY A CA 1
ATOM 918 C C . GLY A 1 111 ? -1.564 -5.198 -19.653 1.00 93.88 111 GLY A C 1
ATOM 919 O O . GLY A 1 111 ? -0.390 -4.850 -19.555 1.00 93.88 111 GLY A O 1
ATOM 920 N N . ARG A 1 112 ? -2.137 -5.414 -20.846 1.00 94.81 112 ARG A N 1
ATOM 921 C CA . ARG A 1 112 ? -1.398 -5.275 -22.113 1.00 94.81 112 ARG A CA 1
ATOM 922 C C . ARG A 1 112 ? -0.911 -3.843 -22.314 1.00 94.81 112 ARG A C 1
ATOM 924 O O . ARG A 1 112 ? 0.186 -3.629 -22.823 1.00 94.81 112 ARG A O 1
ATOM 931 N N . ILE A 1 113 ? -1.738 -2.870 -21.932 1.00 95.00 113 ILE A N 1
ATOM 932 C CA . ILE A 1 113 ? -1.388 -1.449 -21.993 1.00 95.00 113 ILE A CA 1
ATOM 933 C C . ILE A 1 113 ? -0.285 -1.151 -20.976 1.00 95.00 113 ILE A C 1
ATOM 935 O O . ILE A 1 113 ? 0.693 -0.501 -21.337 1.00 95.00 113 ILE A O 1
ATOM 939 N N . TYR A 1 114 ? -0.402 -1.664 -19.750 1.00 94.00 114 TYR A N 1
ATOM 940 C CA . TYR A 1 114 ? 0.548 -1.432 -18.663 1.00 94.00 114 TYR A CA 1
ATOM 941 C C . TYR A 1 114 ? 1.970 -1.902 -19.001 1.00 94.00 114 TYR A C 1
ATOM 943 O O . TYR A 1 114 ? 2.924 -1.158 -18.793 1.00 94.00 114 TYR A O 1
ATOM 951 N N . VAL A 1 115 ? 2.124 -3.095 -19.589 1.00 93.94 115 VAL A N 1
ATOM 952 C CA . VAL A 1 115 ? 3.447 -3.612 -20.002 1.00 93.94 115 VAL A CA 1
ATOM 953 C C . VAL A 1 115 ? 3.891 -3.126 -21.388 1.00 93.94 115 VAL A C 1
ATOM 955 O O . VAL A 1 115 ? 4.923 -3.547 -21.907 1.00 93.94 115 VAL A O 1
ATOM 958 N N . SER A 1 116 ? 3.116 -2.253 -22.038 1.00 93.50 116 SER A N 1
ATOM 959 C CA . SER A 1 116 ? 3.459 -1.753 -23.370 1.00 93.50 116 SER A CA 1
ATOM 960 C C . SER A 1 116 ? 4.704 -0.862 -23.345 1.00 93.50 116 SER A C 1
ATOM 962 O O . SER A 1 116 ? 5.045 -0.235 -22.342 1.00 93.50 116 SER A O 1
ATOM 964 N N . ARG A 1 117 ? 5.350 -0.704 -24.507 1.00 91.19 117 ARG A N 1
ATOM 965 C CA . ARG A 1 117 ? 6.494 0.212 -24.668 1.00 91.19 117 ARG A CA 1
ATOM 966 C C . ARG A 1 117 ? 6.163 1.658 -24.298 1.00 91.19 117 ARG A C 1
ATOM 968 O O . ARG A 1 117 ? 7.043 2.369 -23.818 1.00 91.19 117 ARG A O 1
ATOM 975 N N . LEU A 1 118 ? 4.931 2.099 -24.549 1.00 93.12 118 LEU A N 1
ATOM 976 C CA . LEU A 1 118 ? 4.508 3.461 -24.241 1.00 93.12 118 LEU A CA 1
ATOM 977 C C . LEU A 1 118 ? 4.344 3.644 -22.729 1.00 93.12 118 LEU A C 1
ATOM 979 O O . LEU A 1 118 ? 4.934 4.556 -22.159 1.00 93.12 118 LEU A O 1
ATOM 983 N N . ALA A 1 119 ? 3.621 2.739 -22.066 1.00 92.38 119 ALA A N 1
ATOM 984 C CA . ALA A 1 119 ? 3.473 2.776 -20.613 1.00 92.38 119 ALA A CA 1
ATOM 985 C C . ALA A 1 119 ? 4.824 2.628 -19.900 1.00 92.38 119 ALA A C 1
ATOM 987 O O . ALA A 1 119 ? 5.136 3.431 -19.028 1.00 92.38 119 ALA A O 1
ATOM 988 N N . GLY A 1 120 ? 5.682 1.703 -20.344 1.00 92.38 120 GLY A N 1
ATOM 989 C CA . GLY A 1 120 ? 7.035 1.543 -19.810 1.00 92.38 120 GLY A CA 1
ATOM 990 C C . GLY A 1 120 ? 7.907 2.797 -19.953 1.00 92.38 120 GLY A C 1
ATOM 991 O O . GLY A 1 120 ? 8.761 3.041 -19.112 1.00 92.38 120 GLY A O 1
ATOM 992 N N . TYR A 1 121 ? 7.700 3.621 -20.988 1.00 93.12 121 TYR A N 1
ATOM 993 C CA . TYR A 1 121 ? 8.395 4.912 -21.127 1.00 93.12 121 TYR A CA 1
ATOM 994 C C . TYR A 1 121 ? 7.920 5.921 -20.075 1.00 93.12 121 TYR A C 1
ATOM 996 O O . TYR A 1 121 ? 8.732 6.583 -19.432 1.00 93.12 121 TYR A O 1
ATOM 1004 N N . PHE A 1 122 ? 6.606 6.020 -19.863 1.00 94.00 122 PHE A N 1
ATOM 1005 C CA . PHE A 1 122 ? 6.056 6.891 -18.825 1.00 94.00 122 PHE A CA 1
ATOM 1006 C C . PHE A 1 122 ? 6.437 6.424 -17.416 1.00 94.00 122 PHE A C 1
ATOM 1008 O O . PHE A 1 122 ? 6.752 7.261 -16.572 1.00 94.00 122 PHE A O 1
ATOM 1015 N N . LEU A 1 123 ? 6.451 5.110 -17.174 1.00 93.25 123 LEU A N 1
ATOM 1016 C CA . LEU A 1 123 ? 6.910 4.520 -15.918 1.00 93.25 123 LEU A CA 1
ATOM 1017 C C . LEU A 1 123 ? 8.384 4.841 -15.662 1.00 93.25 123 LEU A C 1
ATOM 1019 O O . LEU A 1 123 ? 8.701 5.305 -14.574 1.00 93.25 123 LEU A O 1
ATOM 1023 N N . ASP A 1 124 ? 9.261 4.695 -16.659 1.00 94.06 124 ASP A N 1
ATOM 1024 C CA . ASP A 1 124 ? 10.677 5.075 -16.544 1.00 94.06 124 ASP A CA 1
ATOM 1025 C C . ASP A 1 124 ? 10.845 6.565 -16.201 1.00 94.06 124 ASP A C 1
ATOM 1027 O O . ASP A 1 124 ? 11.572 6.925 -15.275 1.00 94.06 124 ASP A O 1
ATOM 1031 N N . LYS A 1 125 ? 10.098 7.450 -16.874 1.00 94.06 125 LYS A N 1
ATOM 1032 C CA . LYS A 1 125 ? 10.114 8.889 -16.570 1.00 94.06 125 LYS A CA 1
ATOM 1033 C C . LYS A 1 125 ? 9.678 9.181 -15.129 1.00 94.06 125 LYS A C 1
ATOM 1035 O O . LYS A 1 125 ? 10.281 10.023 -14.465 1.00 94.06 125 LYS A O 1
ATOM 1040 N N . MET A 1 126 ? 8.641 8.500 -14.641 1.00 93.19 126 MET A N 1
ATOM 1041 C CA . MET A 1 126 ? 8.184 8.634 -13.254 1.00 93.19 126 MET A CA 1
ATOM 1042 C C . MET A 1 126 ? 9.186 8.046 -12.254 1.00 93.19 126 MET A C 1
ATOM 1044 O O . MET A 1 126 ? 9.391 8.637 -11.199 1.00 93.19 126 MET A O 1
ATOM 1048 N N . ALA A 1 127 ? 9.843 6.932 -12.581 1.00 93.38 127 ALA A N 1
ATOM 1049 C CA . ALA A 1 127 ? 10.860 6.310 -11.738 1.00 93.38 127 ALA A CA 1
ATOM 1050 C C . ALA A 1 127 ? 12.100 7.208 -11.581 1.00 93.38 127 ALA A C 1
ATOM 1052 O O . ALA A 1 127 ? 12.588 7.401 -10.466 1.00 93.38 127 ALA A O 1
ATOM 1053 N N . LYS A 1 128 ? 12.540 7.854 -12.670 1.00 94.00 128 LYS A N 1
ATOM 1054 C CA . LYS A 1 128 ? 13.616 8.859 -12.651 1.00 94.00 128 LYS A CA 1
ATOM 1055 C C . LYS A 1 128 ? 13.273 10.054 -11.764 1.00 94.00 128 LYS A C 1
ATOM 1057 O O . LYS A 1 128 ? 14.043 10.371 -10.864 1.00 94.00 128 LYS A O 1
ATOM 1062 N N . LYS A 1 129 ? 12.085 10.646 -11.938 1.00 93.19 129 LYS A N 1
ATOM 1063 C CA . LYS A 1 129 ? 11.623 11.744 -11.069 1.00 93.19 129 LYS A CA 1
ATOM 1064 C C . LYS A 1 129 ? 11.521 11.302 -9.600 1.00 93.19 129 LYS A C 1
ATOM 1066 O O . LYS A 1 129 ? 11.968 11.999 -8.699 1.00 93.19 129 LY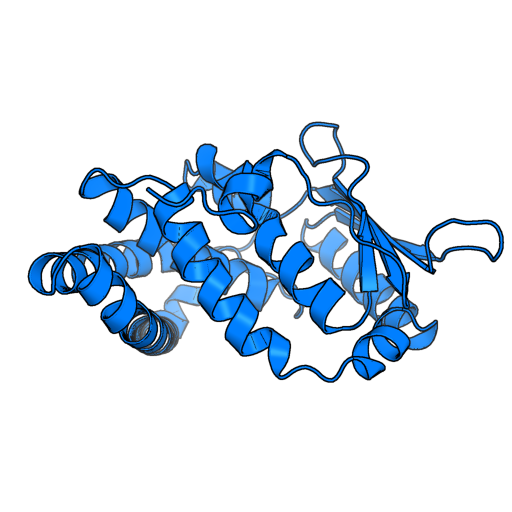S A O 1
ATOM 1071 N N . GLY A 1 130 ? 11.012 10.096 -9.356 1.00 91.56 130 GLY A N 1
ATOM 1072 C CA . GLY A 1 130 ? 10.990 9.482 -8.028 1.00 91.56 130 GLY A CA 1
ATOM 1073 C C . GLY A 1 130 ? 12.354 9.373 -7.372 1.00 91.56 130 GLY A C 1
ATOM 1074 O O . GLY A 1 130 ? 12.497 9.641 -6.182 1.00 91.56 130 GLY A O 1
ATOM 1075 N N . THR A 1 131 ? 13.354 9.002 -8.165 1.00 90.94 131 THR A N 1
ATOM 1076 C CA . THR A 1 131 ? 14.737 8.835 -7.721 1.00 90.94 131 THR A CA 1
ATOM 1077 C C . THR A 1 131 ? 15.322 10.159 -7.234 1.00 90.94 131 THR A C 1
ATOM 1079 O O . THR A 1 131 ? 15.967 10.178 -6.186 1.00 90.94 131 THR A O 1
ATOM 1082 N N . GLU A 1 132 ? 15.024 11.268 -7.919 1.00 90.75 132 GLU A N 1
ATOM 1083 C CA . GLU A 1 132 ? 15.386 12.631 -7.492 1.00 90.75 132 GLU A CA 1
ATOM 1084 C C . GLU A 1 132 ? 14.737 13.007 -6.144 1.00 90.75 132 GLU A C 1
ATOM 1086 O O . GLU A 1 132 ? 15.333 13.714 -5.333 1.00 90.75 132 GLU A O 1
ATOM 1091 N N . GLU A 1 133 ? 13.548 12.469 -5.859 1.00 89.38 133 GLU A N 1
ATOM 1092 C CA . GLU A 1 133 ? 12.803 12.659 -4.604 1.00 89.38 133 GLU A CA 1
ATOM 1093 C C . GLU A 1 133 ? 13.186 11.645 -3.499 1.00 89.38 133 GLU A C 1
ATOM 1095 O O . GLU A 1 133 ? 12.652 11.689 -2.390 1.00 89.38 133 GLU A O 1
ATOM 1100 N N . GLY A 1 134 ? 14.123 10.729 -3.770 1.00 89.38 134 GLY A N 1
ATOM 1101 C CA . GLY A 1 134 ? 14.613 9.723 -2.819 1.00 89.38 134 GLY A CA 1
ATOM 1102 C C . GLY A 1 134 ? 13.963 8.337 -2.923 1.00 89.38 134 GLY A C 1
ATOM 1103 O O . GLY A 1 134 ? 14.380 7.429 -2.204 1.00 89.38 134 GLY A O 1
ATOM 1104 N N . TRP A 1 135 ? 13.004 8.141 -3.832 1.00 92.75 135 TRP A N 1
ATOM 1105 C CA . TRP A 1 135 ? 12.455 6.830 -4.195 1.00 92.75 135 TRP A CA 1
ATOM 1106 C C . TRP A 1 135 ? 13.234 6.258 -5.385 1.00 92.75 135 TRP A C 1
ATOM 1108 O O . TRP A 1 135 ? 12.832 6.400 -6.540 1.00 92.75 135 TRP A O 1
ATOM 1118 N N . GLN A 1 136 ? 14.384 5.644 -5.107 1.00 94.19 136 GLN A N 1
ATOM 1119 C CA . GLN A 1 136 ? 15.302 5.161 -6.140 1.00 94.19 136 GLN A CA 1
ATOM 1120 C C . GLN A 1 136 ? 14.754 3.900 -6.806 1.00 94.19 136 GLN A C 1
ATOM 1122 O O . GLN A 1 136 ? 14.886 2.794 -6.267 1.00 94.19 136 GLN A O 1
ATOM 1127 N N . ALA A 1 137 ? 14.149 4.084 -7.976 1.00 94.31 137 ALA A N 1
ATOM 1128 C CA . ALA A 1 137 ? 13.571 3.027 -8.786 1.00 94.31 137 ALA A CA 1
ATOM 1129 C C . ALA A 1 137 ? 14.038 3.123 -10.241 1.00 94.31 137 ALA A C 1
ATOM 1131 O O . ALA A 1 137 ? 14.242 4.207 -10.784 1.00 94.31 137 ALA A O 1
ATOM 1132 N N . GLU A 1 138 ? 14.162 1.968 -10.876 1.00 94.94 138 GLU A N 1
ATOM 1133 C CA . GLU A 1 138 ? 14.546 1.793 -12.268 1.00 94.94 138 GLU A CA 1
ATOM 1134 C C . GLU A 1 138 ? 13.525 0.895 -12.963 1.00 94.94 138 GLU A C 1
ATOM 1136 O O . GLU A 1 138 ? 13.024 -0.068 -12.377 1.00 94.94 138 GLU A O 1
ATOM 1141 N N . VAL A 1 139 ? 13.214 1.212 -14.219 1.00 95.81 139 VAL A N 1
ATOM 1142 C CA . VAL A 1 139 ? 12.307 0.421 -15.051 1.00 95.81 139 VAL A CA 1
ATOM 1143 C C . VAL A 1 139 ? 13.110 -0.268 -16.141 1.00 95.81 139 VAL A C 1
ATOM 1145 O O . VAL A 1 139 ? 13.678 0.379 -17.019 1.00 95.81 139 VAL A O 1
ATOM 1148 N N . VAL A 1 140 ? 13.107 -1.596 -16.119 1.00 95.25 140 VAL A N 1
ATOM 1149 C CA . VAL A 1 140 ? 13.809 -2.439 -17.086 1.00 95.25 140 VAL A CA 1
ATOM 1150 C C . VAL A 1 140 ? 12.795 -3.052 -18.042 1.00 95.25 140 VAL A C 1
ATOM 1152 O O . VAL A 1 140 ? 11.748 -3.554 -17.638 1.00 95.25 140 VAL A O 1
ATOM 1155 N N . ARG A 1 141 ? 13.093 -3.017 -19.340 1.00 94.31 141 ARG A N 1
ATOM 1156 C CA . ARG A 1 141 ? 12.256 -3.657 -20.361 1.00 94.31 141 ARG A CA 1
ATOM 1157 C C . ARG A 1 141 ? 12.781 -5.047 -20.664 1.00 94.31 141 ARG A C 1
ATOM 1159 O O . ARG A 1 141 ? 13.974 -5.192 -20.921 1.00 94.31 141 ARG A O 1
ATOM 1166 N N . GLY A 1 142 ? 11.875 -6.017 -20.692 1.00 91.25 142 GLY A N 1
ATOM 1167 C CA . GLY A 1 142 ? 12.201 -7.370 -21.110 1.00 91.25 142 GLY A CA 1
ATOM 1168 C C . GLY A 1 142 ? 12.560 -7.426 -22.592 1.00 91.25 142 GLY A C 1
ATOM 1169 O O . GLY A 1 142 ? 11.986 -6.724 -23.435 1.00 91.25 142 GLY A O 1
ATOM 1170 N N . LYS A 1 143 ? 13.530 -8.272 -22.912 1.00 90.12 143 LYS A N 1
ATOM 1171 C CA . LYS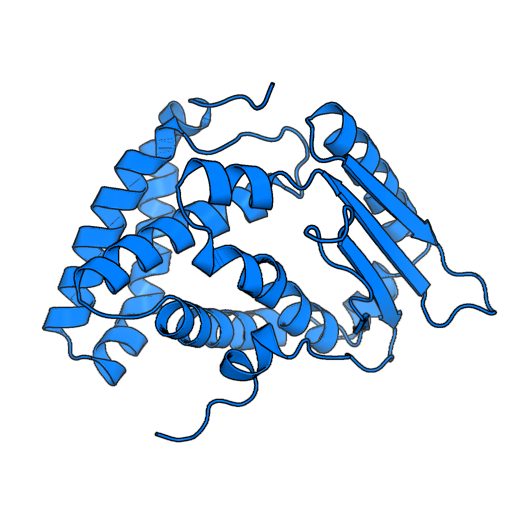 A 1 143 ? 13.815 -8.757 -24.260 1.00 90.12 143 LYS A CA 1
ATOM 1172 C C . LYS A 1 143 ? 12.924 -9.963 -24.553 1.00 90.12 143 LYS A C 1
ATOM 1174 O O . LYS A 1 143 ? 12.309 -10.542 -23.667 1.00 90.12 143 LYS A O 1
ATOM 1179 N N . THR A 1 144 ? 12.869 -10.385 -25.813 1.00 80.75 144 THR A N 1
ATOM 1180 C CA . THR A 1 144 ? 12.075 -11.556 -26.230 1.00 80.75 144 THR A CA 1
ATOM 1181 C C . THR A 1 144 ? 12.503 -12.864 -25.562 1.00 80.75 144 THR A C 1
ATOM 1183 O O . THR A 1 144 ? 11.712 -13.798 -25.521 1.00 80.75 144 THR A O 1
ATOM 1186 N N . THR A 1 145 ? 13.738 -12.935 -25.065 1.00 86.94 145 THR A N 1
ATOM 1187 C CA . THR A 1 145 ? 14.305 -14.085 -24.347 1.00 86.94 145 THR A CA 1
ATOM 1188 C C . THR A 1 145 ? 13.997 -14.087 -22.854 1.00 86.94 145 THR A C 1
ATOM 1190 O O . THR A 1 145 ? 14.238 -15.098 -22.202 1.00 86.94 145 THR A O 1
ATOM 1193 N N . ASP A 1 146 ? 13.514 -12.971 -22.310 1.00 91.38 146 ASP A N 1
ATOM 1194 C CA . ASP A 1 146 ? 13.307 -12.818 -20.875 1.00 91.38 146 ASP A CA 1
ATOM 1195 C C . ASP A 1 146 ? 11.925 -13.357 -20.472 1.00 91.38 146 ASP A C 1
ATOM 1197 O O . ASP A 1 146 ? 10.951 -13.307 -21.235 1.00 91.38 146 ASP A O 1
ATOM 1201 N N . ASP A 1 147 ? 11.811 -13.841 -19.236 1.00 92.94 147 ASP A N 1
ATOM 1202 C CA . ASP A 1 147 ? 10.557 -14.360 -18.678 1.00 92.94 147 ASP A CA 1
ATOM 1203 C C . ASP A 1 147 ? 9.611 -13.250 -18.169 1.00 92.94 147 ASP A C 1
ATOM 1205 O O . ASP A 1 147 ? 8.554 -13.535 -17.605 1.00 92.94 147 ASP A O 1
ATOM 1209 N N . PHE A 1 148 ? 9.937 -11.982 -18.439 1.00 95.81 148 PHE A N 1
ATOM 1210 C CA . PHE A 1 148 ? 9.149 -10.793 -18.109 1.00 95.81 148 PHE A CA 1
ATOM 1211 C C . PHE A 1 148 ? 9.041 -9.835 -19.306 1.00 95.81 148 PHE A C 1
ATOM 1213 O O . PHE A 1 148 ? 9.877 -9.836 -20.203 1.00 95.81 148 PHE A O 1
ATOM 1220 N N . ASP A 1 149 ? 7.997 -9.004 -19.332 1.00 96.31 149 ASP A N 1
ATOM 1221 C CA . ASP A 1 149 ? 7.842 -7.917 -20.315 1.00 96.31 149 ASP A CA 1
ATOM 1222 C C . ASP A 1 149 ? 8.361 -6.583 -19.757 1.00 96.31 149 ASP A C 1
ATOM 1224 O O . ASP A 1 149 ? 8.940 -5.761 -20.472 1.00 96.31 149 ASP A O 1
ATOM 1228 N N . LEU A 1 150 ? 8.166 -6.375 -18.454 1.00 96.44 150 LEU A N 1
ATOM 1229 C CA . LEU A 1 150 ? 8.570 -5.185 -17.720 1.00 96.44 150 LEU A CA 1
ATOM 1230 C C . LEU A 1 150 ? 9.075 -5.598 -16.338 1.00 96.44 150 LEU A C 1
ATOM 1232 O O . LEU A 1 150 ? 8.488 -6.473 -15.706 1.00 96.44 150 LEU A O 1
ATOM 1236 N N . SER A 1 151 ? 10.127 -4.953 -15.853 1.00 96.31 151 SER A N 1
ATOM 1237 C CA . SER A 1 151 ? 10.608 -5.110 -14.487 1.00 96.31 151 SER A CA 1
ATOM 1238 C C . SER A 1 151 ? 10.799 -3.751 -13.822 1.00 96.31 151 SER A C 1
ATOM 1240 O O . SER A 1 151 ? 11.130 -2.766 -14.483 1.00 96.31 151 SER A O 1
ATOM 1242 N N . VAL A 1 152 ? 10.538 -3.686 -12.519 1.00 95.38 152 VAL A N 1
ATOM 1243 C CA . VAL A 1 152 ? 10.794 -2.507 -11.686 1.00 95.38 152 VAL A CA 1
ATOM 1244 C C . VAL A 1 152 ? 11.747 -2.911 -10.576 1.00 95.38 152 VAL A C 1
ATOM 1246 O O . VAL A 1 152 ? 11.430 -3.785 -9.770 1.00 95.38 152 VAL A O 1
ATOM 1249 N N . ILE A 1 153 ? 12.897 -2.249 -10.525 1.00 95.81 153 ILE A N 1
ATOM 1250 C CA . ILE A 1 153 ? 13.945 -2.463 -9.530 1.00 95.81 153 ILE A CA 1
ATOM 1251 C C . ILE A 1 153 ? 13.956 -1.250 -8.611 1.00 95.81 153 ILE A C 1
ATOM 1253 O O . ILE A 1 153 ? 14.214 -0.139 -9.055 1.00 95.81 153 ILE A O 1
ATOM 1257 N N . THR A 1 154 ? 13.683 -1.441 -7.327 1.00 95.38 154 THR A N 1
ATOM 1258 C CA . THR A 1 154 ? 13.684 -0.374 -6.322 1.00 95.38 154 THR A CA 1
ATOM 1259 C C . THR A 1 154 ? 14.820 -0.598 -5.335 1.00 95.38 154 THR A C 1
ATOM 1261 O O . THR A 1 154 ? 14.744 -1.491 -4.495 1.00 95.38 154 THR A O 1
ATOM 1264 N N . LYS A 1 155 ? 15.859 0.236 -5.407 1.00 93.94 155 LYS A N 1
ATOM 1265 C CA . LYS A 1 155 ? 17.015 0.206 -4.490 1.00 93.94 155 LYS A CA 1
ATOM 1266 C C . LYS A 1 155 ? 16.725 0.941 -3.185 1.00 93.94 155 LYS A C 1
ATOM 1268 O O . LYS A 1 155 ? 17.234 0.583 -2.130 1.00 93.94 155 LYS A O 1
ATOM 1273 N N . LYS A 1 156 ? 15.868 1.965 -3.248 1.00 93.44 156 LYS A N 1
ATOM 1274 C CA . LYS A 1 156 ? 15.438 2.743 -2.086 1.00 93.44 156 LYS A CA 1
ATOM 1275 C C . LYS A 1 156 ? 13.946 3.040 -2.176 1.00 93.44 156 LYS A C 1
ATOM 1277 O O . LYS A 1 156 ? 13.509 3.766 -3.063 1.00 93.44 156 LYS A O 1
ATOM 1282 N N . CYS A 1 157 ? 13.165 2.461 -1.267 1.00 92.94 157 CYS A N 1
ATOM 1283 C CA . CYS A 1 157 ? 11.708 2.557 -1.275 1.00 92.94 157 CYS A CA 1
ATOM 1284 C C . CYS A 1 157 ? 11.214 3.540 -0.210 1.00 92.94 157 CYS A C 1
ATOM 1286 O O . CYS A 1 157 ? 11.381 3.300 0.987 1.00 92.94 157 CYS A O 1
ATOM 1288 N N . GLY A 1 158 ? 10.540 4.608 -0.641 1.00 93.31 158 GLY A N 1
ATOM 1289 C CA . GLY A 1 158 ? 9.990 5.617 0.265 1.00 93.31 158 GLY A CA 1
ATOM 1290 C C . GLY A 1 158 ? 8.919 5.080 1.216 1.00 93.31 158 GLY A C 1
ATOM 1291 O O . GLY A 1 158 ? 8.844 5.504 2.366 1.00 93.31 158 GLY A O 1
ATOM 1292 N N . LEU A 1 159 ? 8.127 4.089 0.786 1.00 94.56 159 LEU A N 1
ATOM 1293 C CA . LEU A 1 159 ? 7.158 3.427 1.665 1.00 94.56 159 LEU A CA 1
ATOM 1294 C C . LEU A 1 159 ? 7.849 2.646 2.790 1.00 94.56 159 LEU A C 1
ATOM 1296 O O . LEU A 1 159 ? 7.406 2.705 3.932 1.00 94.56 159 LEU A O 1
ATOM 1300 N N . VAL A 1 160 ? 8.940 1.939 2.490 1.00 94.38 160 VAL A N 1
ATOM 1301 C CA . VAL A 1 160 ? 9.697 1.186 3.502 1.00 94.38 160 VAL A CA 1
ATOM 1302 C C . VAL A 1 160 ? 10.320 2.137 4.521 1.00 94.38 160 VAL A C 1
ATOM 1304 O O . VAL A 1 160 ? 10.237 1.879 5.720 1.00 94.38 160 VAL A O 1
ATOM 1307 N N . GLU A 1 161 ? 10.904 3.251 4.069 1.00 93.94 161 GLU A N 1
ATOM 1308 C CA . GLU A 1 161 ? 11.420 4.286 4.974 1.00 93.94 161 GLU A CA 1
ATOM 1309 C C . GLU A 1 161 ? 10.308 4.878 5.844 1.00 93.94 161 GLU A C 1
ATOM 1311 O O . GLU A 1 161 ? 10.485 5.007 7.055 1.00 93.94 161 GLU A O 1
ATOM 1316 N N . TYR A 1 162 ? 9.142 5.161 5.257 1.00 95.56 162 TYR A N 1
ATOM 1317 C CA . TYR A 1 162 ? 8.002 5.685 6.001 1.00 95.56 162 TYR A CA 1
ATOM 1318 C C . TYR A 1 162 ? 7.518 4.709 7.082 1.00 95.56 162 TYR A C 1
ATOM 1320 O O . TYR A 1 162 ? 7.389 5.085 8.247 1.00 95.56 162 TYR A O 1
ATOM 1328 N N . LEU A 1 163 ? 7.322 3.438 6.728 1.00 96.06 163 LEU A N 1
ATOM 1329 C CA . LEU A 1 163 ? 6.906 2.399 7.672 1.00 96.06 163 LEU A CA 1
ATOM 1330 C C . LEU A 1 163 ? 7.911 2.238 8.817 1.00 96.06 163 LEU A C 1
ATOM 1332 O O . LEU A 1 163 ? 7.506 2.176 9.976 1.00 96.06 163 LEU A O 1
ATOM 1336 N N . LYS A 1 164 ? 9.216 2.247 8.517 1.00 95.06 164 LYS A N 1
ATOM 1337 C CA . LYS A 1 164 ? 10.269 2.214 9.543 1.00 95.06 164 LYS A CA 1
ATOM 1338 C C . LYS A 1 164 ? 10.212 3.439 10.456 1.00 95.06 164 LYS A C 1
ATOM 1340 O O . LYS A 1 164 ? 10.306 3.278 11.669 1.00 95.06 164 LYS A O 1
ATOM 1345 N N . SER A 1 165 ? 10.005 4.635 9.901 1.00 95.06 165 SER A N 1
ATOM 1346 C CA . SER A 1 165 ? 9.911 5.873 10.691 1.00 95.06 165 SER A CA 1
ATOM 1347 C C . SER A 1 165 ? 8.718 5.895 11.654 1.00 95.06 165 SER A C 1
ATOM 1349 O O . SER A 1 165 ? 8.784 6.538 12.695 1.00 95.06 165 SER A O 1
ATOM 1351 N N . GLU A 1 166 ? 7.656 5.144 11.348 1.00 95.94 166 GLU A N 1
ATOM 1352 C CA . GLU A 1 166 ? 6.472 4.998 12.202 1.00 95.94 166 GLU A CA 1
ATOM 1353 C C . GLU A 1 166 ? 6.502 3.737 13.086 1.00 95.94 166 GLU A C 1
ATOM 1355 O O . GLU A 1 166 ? 5.502 3.424 13.735 1.00 95.94 166 GLU A O 1
ATOM 1360 N N . GLY A 1 167 ? 7.628 3.010 13.125 1.00 95.88 167 GLY A N 1
ATOM 1361 C CA . GLY A 1 167 ? 7.803 1.807 13.949 1.00 95.88 167 GLY A CA 1
ATOM 1362 C C . GLY A 1 167 ? 7.029 0.575 13.459 1.00 95.88 167 GLY A C 1
ATOM 1363 O O . GLY A 1 167 ? 6.750 -0.327 14.243 1.00 95.88 167 GLY A O 1
ATOM 1364 N N . MET A 1 168 ? 6.669 0.527 12.175 1.00 95.88 168 MET A N 1
ATOM 1365 C CA . MET A 1 168 ? 5.794 -0.490 11.576 1.00 95.88 168 MET A CA 1
ATOM 1366 C C . MET A 1 168 ? 6.601 -1.588 10.870 1.00 95.88 168 MET A C 1
ATOM 1368 O O . MET A 1 168 ? 6.434 -1.834 9.677 1.00 95.88 168 MET A O 1
ATOM 1372 N N . THR A 1 169 ? 7.535 -2.226 11.575 1.00 91.94 169 THR A N 1
ATOM 1373 C CA . THR A 1 169 ? 8.415 -3.251 10.983 1.00 91.94 169 THR A CA 1
ATOM 1374 C C . THR A 1 169 ? 7.667 -4.529 10.601 1.00 91.94 169 THR A C 1
ATOM 1376 O O . THR A 1 169 ? 7.920 -5.092 9.541 1.00 91.94 169 THR A O 1
ATOM 1379 N N . ASP A 1 170 ? 6.689 -4.945 11.402 1.00 91.94 170 ASP A N 1
ATOM 1380 C CA . ASP A 1 170 ? 5.810 -6.094 11.148 1.00 91.94 170 ASP A CA 1
ATOM 1381 C C . ASP A 1 170 ? 4.859 -5.900 9.952 1.00 91.94 170 ASP A C 1
ATOM 1383 O O . ASP A 1 170 ? 4.417 -6.875 9.343 1.00 91.94 170 ASP A O 1
ATOM 1387 N N . TYR A 1 171 ? 4.597 -4.649 9.565 1.00 94.31 171 TYR A N 1
ATOM 1388 C CA . TYR A 1 171 ? 3.888 -4.286 8.336 1.00 94.31 171 TYR A CA 1
ATOM 1389 C C . TYR A 1 171 ? 4.713 -4.608 7.084 1.00 94.31 171 TYR A C 1
ATOM 1391 O O . TYR A 1 171 ? 4.138 -4.954 6.054 1.00 94.31 171 TYR A O 1
ATOM 1399 N N . LEU A 1 172 ? 6.048 -4.488 7.131 1.00 91.50 172 LEU A N 1
ATOM 1400 C CA . LEU A 1 172 ? 6.908 -4.459 5.936 1.00 91.50 172 LEU A CA 1
ATOM 1401 C C . LEU A 1 172 ? 6.709 -5.664 5.009 1.00 91.50 172 LEU A C 1
ATOM 1403 O O . LEU A 1 172 ? 6.668 -5.487 3.791 1.00 91.50 172 LEU A O 1
ATOM 1407 N N . LYS A 1 173 ? 6.491 -6.858 5.568 1.00 88.69 173 LYS A N 1
ATOM 1408 C CA . LYS A 1 173 ? 6.231 -8.092 4.805 1.00 88.69 173 LYS A CA 1
ATOM 1409 C C . LYS A 1 173 ? 4.951 -8.063 3.958 1.00 88.69 173 LYS A C 1
ATOM 1411 O O . LYS A 1 173 ? 4.797 -8.896 3.071 1.00 88.69 173 LYS A O 1
ATOM 1416 N N . TYR A 1 174 ? 4.062 -7.105 4.219 1.00 91.31 174 TYR A N 1
ATOM 1417 C CA . TYR A 1 174 ? 2.826 -6.865 3.481 1.00 91.31 174 TYR A CA 1
ATOM 1418 C C . TYR A 1 174 ? 2.891 -5.632 2.588 1.00 91.31 174 TYR A C 1
ATOM 1420 O O . TYR A 1 174 ? 1.894 -5.321 1.956 1.00 91.31 174 TYR A O 1
ATOM 1428 N N . CYS A 1 175 ? 4.009 -4.904 2.496 1.00 88.06 175 CYS A N 1
ATOM 1429 C CA . CYS A 1 175 ? 4.047 -3.613 1.789 1.00 88.06 175 CYS A CA 1
ATOM 1430 C C . CYS A 1 175 ? 3.637 -3.680 0.303 1.00 88.06 175 CYS A C 1
ATOM 1432 O O . CYS A 1 175 ? 3.237 -2.667 -0.266 1.00 88.06 175 CYS A O 1
ATOM 1434 N N . ASN A 1 176 ? 3.687 -4.870 -0.296 1.00 88.94 176 ASN A N 1
ATOM 1435 C CA . ASN A 1 176 ? 3.399 -5.146 -1.699 1.00 88.94 176 ASN A CA 1
ATOM 1436 C C . ASN A 1 176 ? 2.160 -6.014 -1.942 1.00 88.94 176 ASN A C 1
ATOM 1438 O O . ASN A 1 176 ? 1.888 -6.394 -3.080 1.00 88.94 176 ASN A O 1
ATOM 1442 N N . PHE A 1 177 ? 1.395 -6.342 -0.896 1.00 91.50 177 PHE A N 1
ATOM 1443 C CA . PHE A 1 177 ? 0.254 -7.252 -1.016 1.00 91.50 177 PHE A CA 1
ATOM 1444 C C . PHE A 1 177 ? -0.731 -6.812 -2.106 1.00 91.50 177 PHE A C 1
ATOM 1446 O O . PHE A 1 177 ? -1.258 -7.649 -2.830 1.00 91.50 177 PHE A O 1
ATOM 1453 N N . SER A 1 178 ? -0.923 -5.496 -2.255 1.00 93.50 178 SER A N 1
ATOM 1454 C CA . SER A 1 178 ? -1.794 -4.878 -3.250 1.00 93.50 178 SER A CA 1
ATOM 1455 C C . SER A 1 178 ? -1.395 -5.225 -4.681 1.00 93.50 178 SER A C 1
ATOM 1457 O O . SER A 1 178 ? -2.271 -5.461 -5.508 1.00 93.50 178 SER A O 1
ATOM 1459 N N . ASP A 1 179 ? -0.095 -5.285 -4.972 1.00 94.12 179 ASP A N 1
ATOM 1460 C CA . ASP A 1 179 ? 0.424 -5.564 -6.313 1.00 94.12 179 ASP A CA 1
ATOM 1461 C C . ASP A 1 179 ? 0.067 -6.991 -6.733 1.00 94.12 179 ASP A C 1
ATOM 1463 O O . ASP A 1 179 ? -0.436 -7.219 -7.835 1.00 94.12 179 ASP A O 1
ATOM 1467 N N . PHE A 1 180 ? 0.201 -7.941 -5.807 1.00 94.12 180 PHE A N 1
ATOM 1468 C CA . PHE A 1 180 ? -0.184 -9.335 -6.018 1.00 94.12 180 PHE A CA 1
ATOM 1469 C C . PHE A 1 180 ? -1.707 -9.552 -6.145 1.00 94.12 180 PHE A C 1
ATOM 1471 O O . PHE A 1 180 ? -2.119 -10.617 -6.598 1.00 94.12 180 PHE A O 1
ATOM 1478 N N . ILE A 1 181 ? -2.551 -8.559 -5.820 1.00 93.94 181 ILE A N 1
ATOM 1479 C CA . ILE A 1 181 ? -4.001 -8.582 -6.110 1.00 93.94 181 ILE A CA 1
ATOM 1480 C C . ILE A 1 181 ? -4.281 -7.874 -7.441 1.00 93.94 181 ILE A C 1
ATOM 1482 O O . ILE A 1 181 ? -5.048 -8.360 -8.274 1.00 93.94 181 ILE A O 1
ATOM 1486 N N . MET A 1 182 ? -3.665 -6.708 -7.637 1.00 95.06 182 MET A N 1
ATOM 1487 C CA . MET A 1 182 ? -3.920 -5.805 -8.755 1.00 95.06 182 MET A CA 1
ATOM 1488 C C . MET A 1 182 ? -3.434 -6.381 -10.087 1.00 95.06 182 MET A C 1
ATOM 1490 O O . MET A 1 182 ? -4.172 -6.355 -11.073 1.00 95.06 182 MET A O 1
ATOM 1494 N N . PHE A 1 183 ? -2.202 -6.894 -10.141 1.00 95.81 183 PHE A N 1
ATOM 1495 C CA . PHE A 1 183 ? -1.611 -7.369 -11.392 1.00 95.81 183 PHE A CA 1
ATOM 1496 C C . PHE A 1 183 ? -2.350 -8.582 -11.974 1.00 95.81 183 PHE A C 1
ATOM 1498 O O . PHE A 1 183 ? -2.707 -8.516 -13.156 1.00 95.81 183 PHE A O 1
ATOM 1505 N N . PRO A 1 184 ? -2.711 -9.619 -11.192 1.00 94.06 184 PRO A N 1
ATOM 1506 C CA . PRO A 1 184 ? -3.539 -10.711 -11.703 1.00 94.06 184 PRO A CA 1
ATOM 1507 C C . PRO A 1 184 ? -4.895 -10.250 -12.237 1.00 94.06 184 PRO A C 1
ATOM 1509 O O . PRO A 1 184 ? -5.320 -10.719 -13.292 1.00 94.06 184 PRO A O 1
ATOM 1512 N N . ALA A 1 185 ? -5.548 -9.283 -11.579 1.00 93.81 185 ALA A N 1
ATOM 1513 C CA . ALA A 1 185 ? -6.805 -8.711 -12.072 1.00 93.81 185 ALA A CA 1
ATOM 1514 C C . ALA A 1 185 ? -6.645 -8.037 -13.452 1.00 93.81 185 ALA A C 1
ATOM 1516 O O . ALA A 1 185 ? -7.580 -7.994 -14.248 1.00 93.81 185 ALA A O 1
ATOM 1517 N N . MET A 1 186 ? -5.436 -7.570 -13.773 1.00 95.25 186 MET A N 1
ATOM 1518 C CA . MET A 1 186 ? -5.069 -7.025 -15.080 1.00 95.25 186 MET A CA 1
ATOM 1519 C C . MET A 1 186 ? -4.522 -8.075 -16.065 1.00 95.25 186 MET A C 1
ATOM 1521 O O . MET A 1 186 ? -4.019 -7.691 -17.116 1.00 95.25 186 MET A O 1
ATOM 1525 N N . ASN A 1 187 ? -4.611 -9.379 -15.780 1.00 96.38 187 ASN A N 1
ATOM 1526 C CA . ASN A 1 187 ? -3.936 -10.447 -16.535 1.00 96.38 187 ASN A CA 1
AT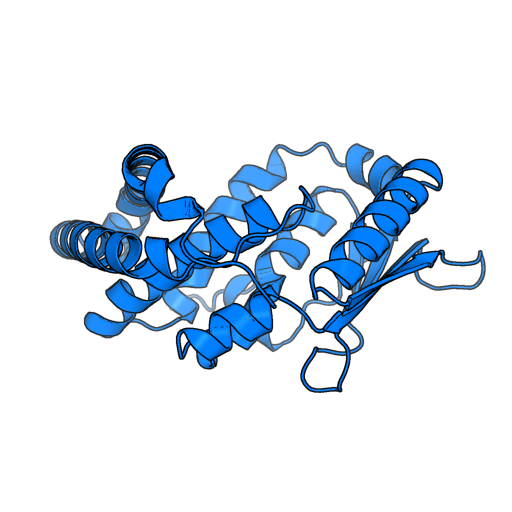OM 1527 C C . ASN A 1 187 ? -2.411 -10.257 -16.617 1.00 96.38 187 ASN A C 1
ATOM 1529 O O . ASN A 1 187 ? -1.807 -10.495 -17.662 1.00 96.38 187 ASN A O 1
ATOM 1533 N N . ILE A 1 188 ? -1.777 -9.795 -15.543 1.00 97.25 188 ILE A N 1
ATOM 1534 C CA . ILE A 1 188 ? -0.319 -9.743 -15.414 1.00 97.25 188 ILE A CA 1
ATOM 1535 C C . ILE A 1 188 ? 0.101 -10.746 -14.341 1.00 97.25 188 ILE A C 1
A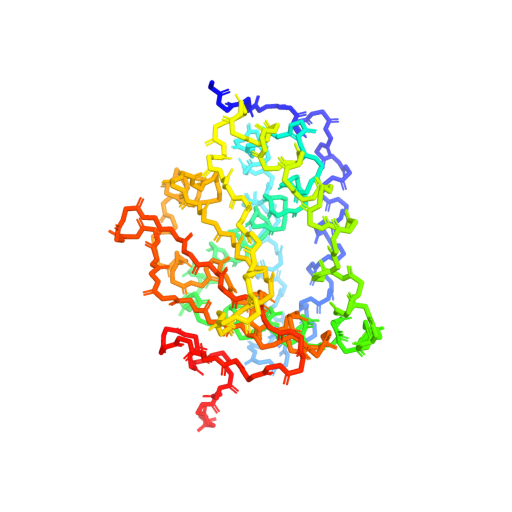TOM 1537 O O . ILE A 1 188 ? -0.350 -10.664 -13.200 1.00 97.25 188 ILE A O 1
ATOM 1541 N N . GLY A 1 189 ? 0.988 -11.665 -14.715 1.00 96.69 189 GLY A N 1
ATOM 1542 C CA . GLY A 1 189 ? 1.732 -12.481 -13.765 1.00 96.69 189 GLY A CA 1
ATOM 1543 C C . GLY A 1 189 ? 2.835 -11.651 -13.122 1.00 96.69 189 GLY A C 1
ATOM 1544 O O . GLY A 1 189 ? 3.536 -10.917 -13.825 1.00 96.69 189 GLY A O 1
ATOM 1545 N N . LEU A 1 190 ? 2.966 -11.755 -11.802 1.00 96.44 190 LEU A N 1
ATOM 1546 C CA . LEU A 1 190 ? 3.950 -11.033 -11.003 1.00 96.44 190 LEU A CA 1
ATOM 1547 C C . LEU A 1 190 ? 4.879 -12.007 -10.280 1.00 96.44 190 LEU A C 1
ATOM 1549 O O . LEU A 1 190 ? 4.414 -12.883 -9.553 1.00 96.44 190 LEU A O 1
ATOM 1553 N N . LYS A 1 191 ? 6.186 -11.796 -10.421 1.00 95.31 191 LYS A N 1
ATOM 1554 C CA . LYS A 1 191 ? 7.216 -12.449 -9.607 1.00 95.31 191 LYS A CA 1
ATOM 1555 C C . LYS A 1 191 ? 7.995 -11.401 -8.827 1.00 95.31 191 LYS A C 1
ATOM 1557 O O . LYS A 1 191 ? 8.244 -10.312 -9.350 1.00 95.31 191 LYS A O 1
ATOM 1562 N N . GLN A 1 192 ? 8.418 -11.747 -7.616 1.00 94.12 192 GLN A N 1
ATOM 1563 C CA . GLN A 1 192 ? 9.295 -10.914 -6.793 1.00 94.12 192 GLN A CA 1
ATOM 1564 C C . GLN A 1 192 ? 10.562 -11.700 -6.419 1.00 94.12 192 GLN A C 1
ATOM 1566 O O . GLN A 1 192 ? 10.589 -12.338 -5.370 1.00 94.12 192 GLN A O 1
ATOM 1571 N N . PRO A 1 193 ? 11.609 -11.685 -7.264 1.00 91.44 193 PRO A N 1
ATOM 1572 C CA . PRO A 1 193 ? 12.820 -12.472 -7.018 1.00 91.44 193 PRO A CA 1
ATOM 1573 C C . PRO A 1 193 ? 13.633 -12.014 -5.801 1.00 91.44 193 PRO A C 1
ATOM 1575 O O . PRO A 1 193 ? 14.393 -12.796 -5.243 1.00 91.44 193 PRO A O 1
ATOM 1578 N N . CYS A 1 194 ? 13.519 -10.740 -5.423 1.00 88.44 194 CYS A N 1
ATOM 1579 C CA . CYS A 1 194 ? 14.211 -10.156 -4.276 1.00 88.44 194 CYS A CA 1
ATOM 1580 C C . CYS A 1 194 ? 13.392 -9.024 -3.656 1.00 88.44 194 CYS A C 1
ATOM 1582 O O . CYS A 1 194 ? 12.574 -8.362 -4.309 1.00 88.44 194 CYS A O 1
ATOM 1584 N N . THR A 1 195 ? 13.627 -8.812 -2.370 1.00 87.50 195 THR A N 1
ATOM 1585 C CA . THR A 1 195 ? 12.956 -7.835 -1.521 1.00 87.50 195 THR A CA 1
ATOM 1586 C C . THR A 1 195 ? 13.920 -6.729 -1.106 1.00 87.50 195 THR A C 1
ATOM 1588 O O . THR A 1 195 ? 15.131 -6.822 -1.269 1.00 87.50 195 THR A O 1
ATOM 1591 N N . ILE A 1 196 ? 13.398 -5.658 -0.510 1.00 85.00 196 ILE A N 1
ATOM 1592 C CA . ILE A 1 196 ? 14.248 -4.553 -0.046 1.00 85.00 196 ILE A CA 1
ATOM 1593 C C . ILE A 1 196 ? 15.286 -4.984 1.011 1.00 85.00 196 ILE A C 1
ATOM 1595 O O . ILE A 1 196 ? 16.277 -4.284 1.202 1.00 85.00 196 ILE A O 1
ATOM 1599 N N . GLU A 1 197 ? 15.068 -6.112 1.695 1.00 82.50 197 GLU A N 1
ATOM 1600 C CA . GLU A 1 197 ? 16.009 -6.683 2.668 1.00 82.50 197 GLU A CA 1
ATOM 1601 C C . GLU A 1 197 ? 17.271 -7.233 1.987 1.00 82.50 197 GLU A C 1
ATOM 1603 O O . GLU A 1 197 ? 18.353 -7.162 2.562 1.00 82.50 197 GLU A O 1
ATOM 1608 N N . ASP A 1 198 ? 17.163 -7.635 0.718 1.00 81.38 198 ASP A N 1
ATOM 1609 C CA . ASP A 1 198 ? 18.272 -8.076 -0.137 1.00 81.38 198 ASP A CA 1
ATOM 1610 C C . ASP A 1 198 ? 19.062 -6.893 -0.742 1.00 81.38 198 ASP A C 1
ATOM 1612 O O . ASP A 1 198 ? 19.885 -7.058 -1.642 1.00 81.38 198 ASP A O 1
ATOM 1616 N N . GLY A 1 199 ? 18.780 -5.665 -0.294 1.00 84.56 199 GLY A N 1
ATOM 1617 C CA . GLY A 1 199 ? 19.361 -4.422 -0.808 1.00 84.56 199 GLY A CA 1
ATOM 1618 C C . GLY A 1 199 ? 18.620 -3.822 -2.009 1.00 84.56 199 GLY A C 1
ATOM 1619 O O . GLY A 1 199 ? 18.843 -2.656 -2.336 1.00 84.56 199 GLY A O 1
ATOM 1620 N N . GLN A 1 200 ? 17.711 -4.568 -2.648 1.00 90.88 200 GLN A N 1
ATOM 1621 C CA . GLN A 1 200 ? 16.824 -4.061 -3.700 1.00 90.88 200 GLN A CA 1
ATOM 1622 C C . GLN A 1 200 ? 15.557 -4.911 -3.846 1.00 90.88 200 GLN A C 1
ATOM 1624 O O . GLN A 1 200 ? 15.608 -6.133 -3.873 1.00 90.88 200 GLN A O 1
ATOM 1629 N N . CYS A 1 201 ? 14.412 -4.262 -4.034 1.00 93.50 201 CYS A N 1
ATOM 1630 C CA . CYS A 1 201 ? 13.154 -4.935 -4.338 1.00 93.50 201 CYS A CA 1
ATOM 1631 C C . CYS A 1 201 ? 12.953 -5.021 -5.854 1.00 93.50 201 CYS A C 1
ATOM 1633 O O . CYS A 1 201 ? 12.939 -3.983 -6.517 1.00 93.50 201 CYS A O 1
ATOM 1635 N N . VAL A 1 202 ? 12.743 -6.219 -6.399 1.00 95.31 202 VAL A N 1
ATOM 1636 C CA . VAL A 1 202 ? 12.547 -6.425 -7.844 1.00 95.31 202 VAL A CA 1
ATOM 1637 C C . VAL A 1 202 ? 11.179 -7.028 -8.112 1.00 95.31 202 VAL A C 1
ATOM 1639 O O . VAL A 1 202 ? 10.832 -8.048 -7.528 1.00 95.31 202 VAL A O 1
ATOM 1642 N N . TYR A 1 203 ? 10.431 -6.424 -9.034 1.00 96.00 203 TYR A N 1
ATOM 1643 C CA . TYR A 1 203 ? 9.188 -6.975 -9.569 1.00 96.00 203 TYR A CA 1
ATOM 1644 C C . TYR A 1 203 ? 9.332 -7.271 -11.045 1.00 96.00 203 TYR A C 1
ATOM 1646 O O . TYR A 1 203 ? 9.604 -6.360 -11.821 1.00 96.00 203 TYR A O 1
ATOM 1654 N N . CYS A 1 204 ? 9.067 -8.510 -11.436 1.00 96.69 204 CYS A N 1
ATOM 1655 C CA . CYS A 1 204 ? 9.013 -8.937 -12.826 1.00 96.69 204 CYS A CA 1
ATOM 1656 C C . CYS A 1 204 ? 7.553 -9.163 -13.228 1.00 96.69 204 CYS A C 1
ATOM 1658 O O . CYS A 1 204 ? 6.840 -9.939 -12.593 1.00 96.69 204 CYS A O 1
ATOM 1660 N N . MET A 1 205 ? 7.105 -8.472 -14.276 1.00 97.06 205 MET A N 1
ATOM 1661 C CA . MET A 1 205 ? 5.725 -8.484 -14.761 1.00 97.06 205 MET A CA 1
ATOM 1662 C C . MET A 1 205 ? 5.657 -9.089 -16.159 1.00 97.06 205 MET A C 1
ATOM 1664 O O . MET A 1 205 ? 6.371 -8.650 -17.066 1.00 97.06 205 MET A O 1
ATOM 1668 N N . LYS A 1 206 ? 4.751 -10.049 -16.356 1.00 96.75 206 LYS A N 1
ATOM 1669 C CA . LYS A 1 206 ? 4.503 -10.696 -17.651 1.00 96.75 206 LYS A CA 1
ATOM 1670 C C . LYS A 1 206 ? 3.019 -10.674 -17.994 1.00 96.75 206 LYS A C 1
ATOM 1672 O O . LYS A 1 206 ? 2.198 -11.197 -17.240 1.00 96.75 206 LYS A O 1
ATOM 1677 N N . TYR A 1 207 ? 2.648 -10.103 -19.137 1.00 96.25 207 TYR A N 1
ATOM 1678 C CA . TYR A 1 207 ? 1.260 -10.139 -19.588 1.00 96.25 207 TYR A CA 1
ATOM 1679 C C . TYR A 1 207 ? 0.848 -11.570 -19.940 1.00 96.25 207 TYR A C 1
ATOM 1681 O O . TYR A 1 207 ? 1.542 -12.269 -20.675 1.00 96.25 207 TYR A O 1
ATOM 1689 N N . LYS A 1 208 ? -0.291 -12.001 -19.392 1.00 95.19 208 LYS A N 1
ATOM 1690 C CA . LYS A 1 208 ? -0.774 -13.390 -19.375 1.00 95.19 208 LYS A CA 1
ATOM 1691 C C . LYS A 1 208 ? 0.212 -14.390 -18.751 1.00 95.19 208 LYS A C 1
ATOM 1693 O O . LYS A 1 208 ? 0.122 -15.583 -19.025 1.00 95.19 208 LYS A O 1
ATOM 1698 N N . GLY A 1 209 ? 1.143 -13.914 -17.925 1.00 94.62 209 GLY A N 1
ATOM 1699 C CA . GLY A 1 209 ? 1.984 -14.766 -17.089 1.00 94.62 209 GLY A CA 1
ATOM 1700 C C . GLY A 1 209 ? 1.249 -15.269 -15.846 1.00 94.62 209 GLY A C 1
ATOM 1701 O O . GLY A 1 209 ? 0.125 -14.857 -15.558 1.00 94.62 209 GLY A O 1
ATOM 1702 N N . GLN A 1 210 ? 1.920 -16.132 -15.088 1.00 93.94 210 GLN A N 1
ATOM 1703 C CA . GLN A 1 210 ? 1.469 -16.585 -13.771 1.00 93.94 210 GLN A CA 1
ATOM 1704 C C . GLN A 1 210 ? 2.180 -15.799 -12.667 1.00 93.94 210 GLN A C 1
ATOM 1706 O O . GLN A 1 210 ? 3.331 -15.396 -12.839 1.00 93.94 210 GLN A O 1
ATOM 1711 N N . SER A 1 211 ? 1.483 -15.561 -11.555 1.00 94.50 211 SER A N 1
ATOM 1712 C CA . SER A 1 211 ? 2.074 -14.925 -10.376 1.00 94.50 211 SER A CA 1
ATOM 1713 C C . SER A 1 211 ? 2.656 -15.958 -9.422 1.00 94.50 211 SER A C 1
ATOM 1715 O O . SER A 1 211 ? 2.034 -16.986 -9.167 1.00 94.50 211 SER A O 1
ATOM 1717 N N . GLU A 1 212 ? 3.808 -15.638 -8.845 1.00 94.12 212 GLU A N 1
ATOM 1718 C CA . GLU A 1 212 ? 4.455 -16.410 -7.785 1.00 94.12 212 GLU A CA 1
ATOM 1719 C C . GLU A 1 212 ? 4.210 -15.683 -6.460 1.00 94.12 212 GLU A C 1
ATOM 1721 O O . GLU A 1 212 ? 4.889 -14.705 -6.147 1.00 94.12 212 GLU A O 1
ATOM 1726 N N . ILE A 1 213 ? 3.178 -16.102 -5.720 1.00 90.62 213 ILE A N 1
ATOM 1727 C CA . ILE A 1 213 ? 2.794 -15.453 -4.459 1.00 90.62 213 ILE A CA 1
ATOM 1728 C C . ILE A 1 213 ? 3.879 -15.720 -3.400 1.00 90.62 213 ILE A C 1
ATOM 1730 O O . ILE A 1 213 ? 4.138 -16.885 -3.091 1.00 90.62 213 ILE A O 1
ATOM 1734 N N . PRO A 1 214 ? 4.499 -14.681 -2.807 1.00 88.81 214 PRO A N 1
ATOM 1735 C CA . PRO A 1 214 ? 5.458 -14.853 -1.726 1.00 88.81 214 PRO A CA 1
ATOM 1736 C C . PRO A 1 214 ? 4.812 -15.526 -0.515 1.00 88.81 214 PRO A C 1
ATOM 1738 O O . PRO A 1 214 ? 3.687 -15.189 -0.142 1.00 88.81 214 PRO A O 1
ATOM 1741 N N . ALA A 1 215 ? 5.556 -16.404 0.162 1.00 87.38 215 ALA A N 1
ATOM 1742 C CA . ALA A 1 215 ? 5.073 -17.109 1.353 1.00 87.38 215 ALA A CA 1
ATOM 1743 C C . ALA A 1 215 ? 4.578 -16.154 2.458 1.00 87.38 215 ALA A C 1
ATOM 1745 O O . ALA A 1 215 ? 3.628 -16.464 3.172 1.00 87.38 215 ALA A O 1
ATOM 1746 N N . SER A 1 216 ? 5.162 -14.953 2.566 1.00 83.56 216 SER A N 1
ATOM 1747 C CA . SER A 1 216 ? 4.722 -13.923 3.517 1.00 83.56 216 SER A CA 1
ATOM 1748 C C . SER A 1 216 ? 3.278 -13.463 3.303 1.00 83.56 216 SER A C 1
ATOM 1750 O O . SER A 1 216 ? 2.633 -13.013 4.252 1.00 83.56 216 SER A O 1
ATOM 1752 N N . LEU A 1 217 ? 2.764 -13.573 2.076 1.00 88.69 217 LEU A N 1
ATOM 1753 C CA . LEU A 1 217 ? 1.415 -13.159 1.708 1.00 88.69 217 LEU A CA 1
ATOM 1754 C C . LEU A 1 217 ? 0.411 -14.313 1.728 1.00 88.69 217 LEU A C 1
ATOM 1756 O O . LEU A 1 217 ? -0.780 -14.057 1.572 1.00 88.69 217 LEU A O 1
ATOM 1760 N N . ASP A 1 218 ? 0.839 -15.556 1.952 1.00 85.19 218 ASP A N 1
ATOM 1761 C CA . ASP A 1 218 ? -0.043 -16.729 1.907 1.00 85.19 218 ASP A CA 1
ATOM 1762 C C . ASP A 1 218 ? -1.261 -16.567 2.835 1.00 85.19 218 ASP A C 1
ATOM 1764 O O . ASP A 1 218 ? -2.401 -16.782 2.436 1.00 85.19 218 ASP A O 1
ATOM 1768 N N . VAL A 1 219 ? -1.044 -15.984 4.018 1.00 80.94 219 VAL A N 1
ATOM 1769 C CA . VAL A 1 219 ? -2.078 -15.659 5.019 1.00 80.94 219 VAL A CA 1
ATOM 1770 C C . VAL A 1 219 ? -3.194 -14.715 4.526 1.00 80.94 219 VAL A C 1
ATOM 1772 O O . VAL A 1 219 ? -4.259 -14.637 5.147 1.00 80.94 219 VAL A O 1
ATOM 1775 N N . ILE A 1 220 ? -2.951 -13.985 3.432 1.00 82.38 220 ILE A N 1
ATOM 1776 C CA . ILE A 1 220 ? -3.882 -13.050 2.779 1.00 82.38 220 ILE A CA 1
ATOM 1777 C C . ILE A 1 220 ? -4.649 -13.724 1.625 1.00 82.38 220 ILE A C 1
ATOM 1779 O O . ILE A 1 220 ? -5.808 -13.377 1.350 1.00 82.38 220 ILE A O 1
ATOM 1783 N N . TYR A 1 221 ? -4.009 -14.657 0.917 1.00 76.19 221 TYR A N 1
ATOM 1784 C CA . TYR A 1 221 ? -4.570 -15.303 -0.276 1.00 76.19 221 TYR A CA 1
ATOM 1785 C C . TYR A 1 221 ? -5.257 -16.628 0.033 1.00 76.19 221 TYR A C 1
ATOM 1787 O O . TYR A 1 221 ? -6.305 -16.905 -0.547 1.00 76.19 221 TYR A O 1
ATOM 1795 N N . ASN A 1 222 ? -4.718 -17.376 0.990 1.00 72.25 222 ASN A N 1
ATOM 1796 C CA . ASN A 1 222 ? -5.215 -18.655 1.468 1.00 72.25 222 ASN A CA 1
ATOM 1797 C C . ASN A 1 222 ? -5.548 -18.527 2.960 1.00 72.25 222 ASN A C 1
ATOM 1799 O O . ASN A 1 222 ? -4.799 -19.012 3.811 1.00 72.25 222 ASN A O 1
ATOM 1803 N N . PRO A 1 223 ? -6.639 -17.828 3.327 1.00 58.44 223 PRO A N 1
ATOM 1804 C CA . PRO A 1 223 ? -7.051 -17.794 4.717 1.00 58.44 223 PRO A CA 1
ATOM 1805 C C . PRO A 1 223 ? -7.369 -19.229 5.146 1.00 58.44 223 PRO A C 1
ATOM 1807 O O . PRO A 1 223 ? -8.327 -19.828 4.657 1.00 58.44 223 PRO A O 1
ATOM 1810 N N . VAL A 1 224 ? -6.551 -19.789 6.042 1.00 47.84 224 VAL A N 1
ATOM 1811 C CA . VAL A 1 224 ? -6.927 -20.992 6.788 1.00 47.84 224 VAL A CA 1
ATOM 1812 C C . VAL A 1 224 ? -8.277 -20.675 7.420 1.00 47.84 224 VAL A C 1
ATOM 1814 O O . VAL A 1 224 ? -8.395 -19.673 8.129 1.00 47.84 224 VAL A O 1
ATOM 1817 N N . GLN A 1 225 ? -9.298 -21.465 7.087 1.00 37.91 225 GLN A N 1
ATOM 1818 C CA . GLN A 1 225 ? -10.588 -21.381 7.761 1.00 37.91 225 GLN A CA 1
ATOM 1819 C C . GLN A 1 225 ? -10.324 -21.677 9.238 1.00 37.91 225 GLN A C 1
ATOM 1821 O O . GLN A 1 225 ? -9.936 -22.794 9.578 1.00 37.91 225 GLN A O 1
ATOM 1826 N N . VAL A 1 226 ? -10.429 -20.643 10.072 1.00 38.12 226 VAL A N 1
ATOM 1827 C CA . VAL A 1 226 ? -10.479 -20.779 11.531 1.00 38.12 226 VAL A CA 1
ATOM 1828 C C . VAL A 1 226 ? -11.933 -20.956 11.919 1.00 38.12 226 VAL A C 1
ATOM 1830 O O . VAL A 1 226 ? -12.753 -20.155 11.411 1.00 38.12 226 VAL A O 1
#

Radius of gyration: 17.92 Å; chains: 1; bounding box: 40×44×47 Å

pLDDT: mean 92.8, std 8.42, range [37.91, 98.75]

Secondary structure (DSSP, 8-state):
--B-SGGGGGHHHHHHHHHHHHHHHHHHHHHHH-HHHHHHHHHHHHHHHHHHGGGPPB-SSTTHHHHHHHHHHHHHHHHHHHHTT--HHHHHHHHHHHHHHHHTTS-TTHHHHHTSHHHHHHHHHHHHHHHHTT-EEEEEEPPTTSS-SEEEEEEE-HHHHHHHHTT-TTTGGGTTHHHHHHHHHTTEEEEEEE-GGGTSEEEEEEET------GGGHHHHS----

Sequence (226 aa):
MIETGYYTKQQDKLVKKFKKTLKRYQPRLSAQYGETFAETISTDAMAYFIELIPRIPYYETAIYRPIILLNAQLIAIVKAMKKHGKTVEDVFRIQADFFKEDYRKIPGVMGRIYVSRLAGYFLDKMAKKGTEEGWQAEVVRGKTTDDFDLSVITKKCGLVEYLKSEGMTDYLKYCNFSDFIMFPAMNIGLKQPCTIEDGQCVYCMKYKGQSEIPASLDVIYNPVQV

Foldseek 3Di:
DFDFQPQVVVLVVLLVVLLVVLVLLQVVCCVPPNNVLSVQLSVQLSVQLSVCRRVQTDAPLPVVVVLSSVVSSLLSSQVSQVVVPHHSLVSLLSVLVVLLVVLLPPALQVLVVCLDPVNLVVVQVSQVSCVVSQFNKHKDADDPPDPAGIKIKTLGHPNVVSCVVSVNPVCQLCSCVSVVSNQVSNQKAWDWPDDVVVSMTMIGIHRNDHHDDDPSCCCNVPPDDD